Protein AF-A0A0N7H8C7-F1 (afdb_monomer_lite)

Sequence (265 aa):
MSGILTVPISVLVTMRILIFSGGTVRSDVGTDGPSTATLDGYGITKVLINLLPVIIVTVAIAAGLYCATRAMITGFIWFGRGLNAAIYMVLAVSIVDHVTGFFSSTFSGWGFHPIIADASDQMRALEVVGNVAIVLAGAFPLVYAIRTYMDRPLTAVGQRFGVSTEGTAGLLAATTNMLAAFHLIKHMPAEDKVLVVAFGTTCSALIGDHLAFTANFQPNMIAPLMIGKVVAGVTAMLLALWIAVPTAKRIERERAEHDAVLHSQ

Structure (mmCIF, N/CA/C/O backbone):
data_AF-A0A0N7H8C7-F1
#
_entry.id   AF-A0A0N7H8C7-F1
#
loop_
_atom_site.group_PDB
_atom_site.id
_atom_site.type_symbol
_atom_site.label_atom_id
_atom_site.label_alt_id
_atom_site.label_comp_id
_atom_site.label_asym_id
_atom_site.label_entity_id
_atom_site.label_seq_id
_atom_site.pdbx_PDB_ins_code
_atom_site.Cartn_x
_atom_site.Cartn_y
_atom_site.Cartn_z
_atom_site.occupancy
_atom_site.B_iso_or_equiv
_atom_site.auth_seq_id
_atom_site.auth_comp_id
_atom_site.auth_asym_id
_atom_site.auth_atom_id
_atom_site.pdbx_PDB_model_num
ATOM 1 N N . MET A 1 1 ? -8.902 -7.222 8.304 1.00 77.31 1 MET A N 1
ATOM 2 C CA . MET A 1 1 ? -9.729 -7.950 7.312 1.00 77.31 1 MET A CA 1
ATOM 3 C C . MET A 1 1 ? -10.314 -7.013 6.262 1.00 77.31 1 MET A C 1
ATOM 5 O O . MET A 1 1 ? -10.084 -7.262 5.089 1.00 77.31 1 MET A O 1
ATOM 9 N N . SER A 1 2 ? -11.003 -5.932 6.658 1.00 84.06 2 SER A N 1
ATOM 10 C CA . SER A 1 2 ? -11.654 -4.975 5.741 1.00 84.06 2 SER A CA 1
ATOM 11 C C . SER A 1 2 ? -10.734 -4.433 4.640 1.00 84.06 2 SER A C 1
ATOM 13 O O . SER A 1 2 ? -11.096 -4.505 3.475 1.00 84.06 2 SER A O 1
ATOM 15 N N . GLY A 1 3 ? -9.520 -3.986 4.978 1.00 85.25 3 GLY A N 1
ATOM 16 C CA . GLY A 1 3 ? -8.553 -3.491 3.989 1.00 85.25 3 GLY A CA 1
ATOM 17 C C . GLY A 1 3 ? -8.178 -4.512 2.907 1.00 85.25 3 GLY A C 1
ATOM 18 O O . GLY A 1 3 ? -8.256 -4.220 1.717 1.00 85.25 3 GLY A O 1
ATOM 19 N N . ILE A 1 4 ? -7.851 -5.746 3.305 1.00 88.19 4 ILE A N 1
ATOM 20 C CA . ILE A 1 4 ? -7.407 -6.810 2.384 1.00 88.19 4 ILE A CA 1
ATOM 21 C C . ILE A 1 4 ? -8.513 -7.175 1.381 1.00 88.19 4 ILE A C 1
ATOM 23 O O . ILE A 1 4 ? -8.238 -7.361 0.198 1.00 88.19 4 ILE A O 1
ATOM 27 N N . LEU A 1 5 ? -9.770 -7.207 1.833 1.00 90.69 5 LEU A N 1
ATOM 28 C CA . LEU A 1 5 ? -10.938 -7.500 0.993 1.00 90.69 5 LEU A CA 1
ATOM 29 C C . LEU A 1 5 ? -11.173 -6.453 -0.105 1.00 90.69 5 LEU A C 1
ATOM 31 O O . LEU A 1 5 ? -11.764 -6.768 -1.134 1.00 90.69 5 LEU A O 1
ATOM 35 N N . THR A 1 6 ? -10.706 -5.219 0.088 1.00 92.69 6 THR A N 1
ATOM 36 C CA . THR A 1 6 ? -10.902 -4.126 -0.879 1.00 92.69 6 THR A CA 1
ATOM 37 C C . THR A 1 6 ? -9.791 -3.990 -1.915 1.00 92.69 6 THR A C 1
ATOM 39 O O . THR A 1 6 ? -9.946 -3.233 -2.871 1.00 92.69 6 THR A O 1
ATOM 42 N N . VAL A 1 7 ? -8.699 -4.753 -1.801 1.00 91.44 7 VAL A N 1
ATOM 43 C CA . VAL A 1 7 ? -7.592 -4.724 -2.775 1.00 91.44 7 VAL A CA 1
ATOM 44 C C . VAL A 1 7 ? -8.067 -4.972 -4.218 1.00 91.44 7 VAL A C 1
ATOM 46 O O . VAL A 1 7 ? -7.707 -4.181 -5.092 1.00 91.44 7 VAL A O 1
ATOM 49 N N . PRO A 1 8 ? -8.932 -5.968 -4.509 1.00 93.00 8 PRO A N 1
ATOM 50 C CA . PRO A 1 8 ? -9.439 -6.174 -5.868 1.00 93.00 8 PRO A CA 1
ATOM 51 C C . PRO A 1 8 ? -10.277 -4.994 -6.385 1.00 93.00 8 PRO A C 1
ATOM 53 O O . PRO A 1 8 ? -10.262 -4.698 -7.578 1.00 93.00 8 PRO A O 1
ATOM 56 N N . ILE A 1 9 ? -10.976 -4.279 -5.496 1.00 93.25 9 ILE A N 1
ATOM 57 C CA . ILE A 1 9 ? -11.795 -3.115 -5.866 1.00 93.25 9 ILE A CA 1
ATOM 58 C C . ILE A 1 9 ? -10.911 -2.019 -6.462 1.00 93.25 9 ILE A C 1
ATOM 60 O O . ILE A 1 9 ? -11.291 -1.414 -7.463 1.00 93.25 9 ILE A O 1
ATOM 64 N N . SER A 1 10 ? -9.712 -1.811 -5.908 1.00 92.56 10 SER A N 1
ATOM 65 C CA . SER A 1 10 ? -8.763 -0.816 -6.421 1.00 92.56 10 SER A CA 1
ATOM 66 C C . SER A 1 10 ? -8.433 -1.068 -7.888 1.00 92.56 10 SER A C 1
ATOM 68 O O . SER A 1 10 ? -8.591 -0.174 -8.719 1.00 92.56 10 SER A O 1
ATOM 70 N N . VAL A 1 11 ? -8.059 -2.308 -8.212 1.00 91.50 11 VAL A N 1
ATOM 71 C CA . VAL A 1 11 ? -7.692 -2.704 -9.575 1.00 91.50 11 VAL A CA 1
ATOM 72 C C . VAL A 1 11 ? -8.890 -2.599 -10.518 1.00 91.50 11 VAL A C 1
ATOM 74 O O . VAL A 1 11 ? -8.748 -2.091 -11.628 1.00 91.50 11 VAL A O 1
ATOM 77 N N . LEU A 1 12 ? -10.084 -3.018 -10.081 1.00 92.81 12 LEU A N 1
ATOM 78 C CA . LEU A 1 12 ? -11.301 -2.917 -10.894 1.00 92.81 12 LEU A CA 1
ATOM 79 C C . LEU A 1 12 ? -11.647 -1.473 -11.247 1.00 92.81 12 LEU A C 1
ATOM 81 O O . LEU A 1 12 ? -11.997 -1.201 -12.393 1.00 92.81 12 LEU A O 1
ATOM 85 N N . VAL A 1 13 ? -11.560 -0.553 -10.286 1.00 94.12 13 VAL A N 1
ATOM 86 C CA . VAL A 1 13 ? -11.865 0.864 -10.521 1.00 94.12 13 VAL A CA 1
ATOM 87 C C . VAL A 1 13 ? -10.831 1.479 -11.459 1.00 94.12 13 VAL A C 1
ATOM 89 O O . VAL A 1 13 ? -11.216 2.103 -12.445 1.00 94.12 13 VAL A O 1
ATOM 92 N N . THR A 1 14 ? -9.538 1.247 -11.218 1.00 92.31 14 THR A N 1
ATOM 93 C CA . THR A 1 14 ? -8.463 1.743 -12.092 1.00 92.31 14 THR A CA 1
ATOM 94 C C . THR A 1 14 ? -8.617 1.235 -13.521 1.00 92.31 14 THR A C 1
ATOM 96 O O . THR A 1 14 ? -8.606 2.031 -14.459 1.00 92.31 14 THR A O 1
ATOM 99 N N . MET A 1 15 ? -8.836 -0.071 -13.697 1.00 90.88 15 MET A N 1
ATOM 100 C CA . MET A 1 15 ? -9.008 -0.671 -15.022 1.00 90.88 15 MET A CA 1
ATOM 101 C C . MET A 1 15 ? -10.278 -0.191 -15.712 1.00 90.88 15 MET A C 1
ATOM 103 O O . MET A 1 15 ? -10.255 0.064 -16.911 1.00 90.88 15 MET A O 1
ATOM 107 N N . ARG A 1 16 ? -11.383 -0.009 -14.978 1.00 90.56 16 ARG A N 1
ATOM 108 C CA . ARG A 1 16 ? -12.597 0.574 -15.558 1.00 90.56 16 ARG A CA 1
ATOM 109 C C . ARG A 1 16 ? -12.339 1.975 -16.086 1.00 90.56 16 ARG A C 1
ATOM 111 O O . ARG A 1 16 ? -12.706 2.239 -17.223 1.00 90.56 16 ARG A O 1
ATOM 118 N N . ILE A 1 17 ? -11.701 2.842 -15.302 1.00 90.94 17 ILE A N 1
ATOM 119 C CA . ILE A 1 17 ? -11.395 4.208 -15.745 1.00 90.94 17 ILE A CA 1
ATOM 120 C C . ILE A 1 17 ? -10.538 4.166 -17.013 1.00 90.94 17 ILE A C 1
ATOM 122 O 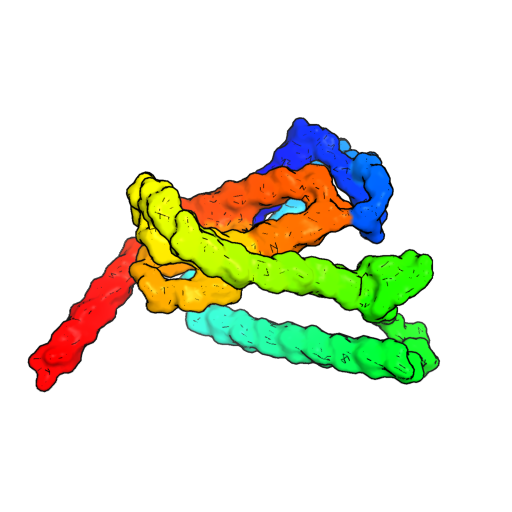O . ILE A 1 17 ? -10.900 4.816 -17.985 1.00 90.94 17 ILE A O 1
ATOM 126 N N . LEU A 1 18 ? -9.475 3.356 -17.034 1.00 88.69 18 LEU A N 1
ATOM 127 C CA . LEU A 1 18 ? -8.582 3.224 -18.191 1.00 88.69 18 LEU A CA 1
ATOM 128 C C . LEU A 1 18 ? -9.295 2.722 -19.454 1.00 88.69 18 LEU A C 1
ATOM 130 O O . LEU A 1 18 ? -9.092 3.279 -20.529 1.00 88.69 18 LEU A O 1
ATOM 134 N N . ILE A 1 19 ? -10.138 1.692 -19.329 1.00 87.50 19 ILE A N 1
ATOM 135 C CA . ILE A 1 19 ? -10.893 1.131 -20.460 1.00 87.50 19 ILE A CA 1
ATOM 136 C C . ILE A 1 19 ? -11.905 2.155 -20.984 1.00 87.50 19 ILE A C 1
ATOM 138 O O . ILE A 1 19 ? -12.012 2.351 -22.190 1.00 87.50 19 ILE A O 1
ATOM 142 N N . PHE A 1 20 ? -12.634 2.835 -20.095 1.00 86.62 20 PHE A N 1
ATOM 143 C CA . PHE A 1 20 ? -13.630 3.831 -20.500 1.00 86.62 20 PHE A CA 1
ATOM 144 C C . PHE A 1 20 ? -13.008 5.107 -21.069 1.00 86.62 20 PHE A C 1
ATOM 146 O O . PHE A 1 20 ? -13.610 5.731 -21.938 1.00 86.62 20 PHE A O 1
ATOM 153 N N . SER A 1 21 ? -11.824 5.504 -20.601 1.00 85.50 21 SER A N 1
ATOM 154 C CA . SER A 1 21 ? -11.130 6.693 -21.097 1.00 85.50 21 SER A CA 1
ATOM 155 C C . SER A 1 21 ? -10.321 6.440 -22.371 1.00 85.50 21 SER A C 1
ATOM 157 O O . SER A 1 21 ? -9.707 7.380 -22.867 1.00 85.50 21 SER A O 1
ATOM 159 N N . GLY A 1 22 ? -10.249 5.196 -22.863 1.00 80.75 22 GLY A N 1
ATOM 160 C CA . GLY A 1 22 ? -9.357 4.824 -23.968 1.00 80.75 22 GLY A CA 1
ATOM 161 C C . GLY A 1 22 ? -7.880 5.060 -23.635 1.00 80.75 22 GLY A C 1
ATOM 162 O O . GLY A 1 22 ? -7.110 5.489 -24.489 1.00 80.75 22 GLY A O 1
ATOM 163 N N . GLY A 1 23 ? -7.493 4.863 -22.369 1.00 78.81 23 GLY A N 1
ATOM 164 C CA . GLY A 1 23 ? -6.144 5.157 -21.896 1.00 78.81 23 GLY A CA 1
ATOM 165 C C . GLY A 1 23 ? -5.090 4.281 -22.575 1.00 78.81 23 GLY A C 1
ATOM 166 O O . GLY A 1 23 ? -5.227 3.061 -22.634 1.00 78.81 23 GLY A O 1
ATOM 167 N N . THR A 1 24 ? -4.015 4.906 -23.050 1.00 83.31 24 THR A N 1
ATOM 168 C CA . THR A 1 24 ? -2.846 4.225 -23.621 1.00 83.31 24 THR A CA 1
ATOM 169 C C . THR A 1 24 ? -1.733 4.091 -22.589 1.00 83.31 24 THR A C 1
ATOM 171 O O . THR A 1 24 ? -1.472 5.025 -21.822 1.00 83.31 24 THR A O 1
ATOM 174 N N . VAL A 1 25 ? -1.018 2.973 -22.634 1.00 83.38 25 VAL A N 1
ATOM 175 C CA . VAL A 1 25 ? 0.180 2.703 -21.829 1.00 83.38 25 VAL A CA 1
ATOM 176 C C . VAL A 1 25 ? 1.417 2.628 -22.725 1.00 83.38 25 VAL A C 1
ATOM 178 O O . VAL A 1 25 ? 1.320 2.405 -23.933 1.00 83.38 25 VAL A O 1
ATOM 181 N N . ARG A 1 26 ? 2.602 2.866 -22.164 1.00 82.75 26 ARG A N 1
ATOM 182 C CA . ARG A 1 26 ? 3.866 2.608 -22.871 1.00 82.75 26 ARG A CA 1
ATOM 183 C C . ARG A 1 26 ? 4.065 1.100 -23.040 1.00 82.75 26 ARG A C 1
ATOM 185 O O . ARG A 1 26 ? 3.792 0.352 -22.101 1.00 82.75 26 ARG A O 1
ATOM 192 N N . SER A 1 27 ? 4.517 0.687 -24.223 1.00 75.44 27 SER A N 1
ATOM 193 C CA . SER A 1 27 ? 4.825 -0.707 -24.578 1.00 75.44 27 SER A CA 1
ATOM 194 C C . SER A 1 27 ? 6.107 -1.218 -23.931 1.00 75.44 27 SER A C 1
ATOM 196 O O . SER A 1 27 ? 6.212 -2.405 -23.637 1.00 75.44 27 SER A O 1
ATOM 198 N N . ASP A 1 28 ? 7.050 -0.310 -23.695 1.00 74.38 28 ASP A N 1
ATOM 199 C CA . ASP A 1 28 ? 8.390 -0.620 -23.225 1.00 74.38 28 ASP A CA 1
ATOM 200 C C . ASP A 1 28 ? 8.621 -0.047 -21.825 1.00 74.38 28 ASP A C 1
ATOM 202 O O . ASP A 1 28 ? 8.008 0.946 -21.413 1.00 74.38 28 ASP A O 1
ATOM 206 N N . VAL A 1 29 ? 9.508 -0.698 -21.072 1.00 70.00 29 VAL A N 1
ATOM 207 C CA . VAL A 1 29 ? 9.918 -0.241 -19.742 1.00 70.00 29 VAL A CA 1
ATOM 208 C C . VAL A 1 29 ? 10.921 0.896 -19.927 1.00 70.00 29 VAL A C 1
ATOM 210 O O . VAL A 1 29 ? 12.118 0.671 -20.044 1.00 70.00 29 VAL A O 1
ATOM 213 N N . GLY A 1 30 ? 10.406 2.123 -19.989 1.00 70.75 30 GLY A N 1
ATOM 214 C CA . GLY A 1 30 ? 11.190 3.345 -20.153 1.00 70.75 30 GLY A CA 1
ATOM 215 C C . GLY A 1 30 ? 10.528 4.543 -19.475 1.00 70.75 30 GLY A C 1
ATOM 216 O O . GLY A 1 30 ? 9.315 4.554 -19.219 1.00 70.75 30 GLY A O 1
ATOM 217 N N . THR A 1 31 ? 11.331 5.554 -19.146 1.00 75.06 31 THR A N 1
ATOM 218 C CA . THR A 1 31 ? 10.843 6.817 -18.563 1.00 75.06 31 THR A CA 1
ATOM 219 C C . THR A 1 31 ? 10.497 7.857 -19.629 1.00 75.06 31 THR A C 1
ATOM 221 O O . THR A 1 31 ? 9.734 8.796 -19.381 1.00 75.06 31 THR A O 1
ATOM 224 N N . ASP A 1 32 ? 10.965 7.624 -20.847 1.00 70.12 32 ASP A N 1
ATOM 225 C CA . ASP A 1 32 ? 10.755 8.384 -22.064 1.00 70.12 32 ASP A CA 1
ATOM 226 C C . ASP A 1 32 ? 9.982 7.565 -23.116 1.00 70.12 32 ASP A C 1
ATOM 228 O O . ASP A 1 32 ? 9.783 6.357 -22.998 1.00 70.12 32 ASP A O 1
ATOM 232 N N . GLY A 1 33 ? 9.458 8.255 -24.128 1.00 72.62 33 GLY A N 1
ATOM 233 C CA . GLY A 1 33 ? 8.740 7.629 -25.241 1.00 72.62 33 GLY A CA 1
ATOM 234 C C . GLY A 1 33 ? 7.205 7.729 -25.189 1.00 72.62 33 GLY A C 1
ATOM 235 O O . GLY A 1 33 ? 6.601 7.997 -24.136 1.00 72.62 33 GLY A O 1
ATOM 236 N N . PRO A 1 34 ? 6.553 7.569 -26.360 1.00 75.75 34 PRO A N 1
ATOM 237 C CA . PRO A 1 34 ? 5.114 7.735 -26.512 1.00 75.75 34 PRO A CA 1
ATOM 238 C C . PRO A 1 34 ? 4.340 6.557 -25.906 1.00 75.75 34 PRO A C 1
ATOM 240 O O . PRO A 1 34 ? 4.769 5.408 -25.944 1.00 75.75 34 PRO A O 1
ATOM 243 N N . SER A 1 35 ? 3.158 6.836 -25.356 1.00 79.12 35 SER A N 1
ATOM 244 C CA . SER A 1 35 ? 2.223 5.794 -24.917 1.00 79.12 35 SER A CA 1
ATOM 245 C C . SER A 1 35 ? 1.352 5.370 -26.094 1.00 79.12 35 SER A C 1
ATOM 247 O O . SER A 1 35 ? 0.394 6.059 -26.427 1.00 79.12 35 SER A O 1
ATOM 249 N N . THR A 1 36 ? 1.716 4.279 -26.758 1.00 79.69 36 THR A N 1
ATOM 250 C CA . THR A 1 36 ? 1.063 3.820 -27.997 1.00 79.69 36 THR A CA 1
ATOM 251 C C . THR A 1 36 ? 0.290 2.518 -27.829 1.00 79.69 36 THR A C 1
ATOM 253 O O . THR A 1 36 ? -0.548 2.206 -28.673 1.00 79.69 36 THR A O 1
ATOM 256 N N . ALA A 1 37 ? 0.527 1.760 -26.755 1.00 79.88 37 ALA A N 1
ATOM 257 C CA . ALA A 1 37 ? -0.177 0.509 -26.525 1.00 79.88 37 ALA A CA 1
ATOM 258 C C . ALA A 1 37 ? -1.589 0.800 -26.007 1.00 79.88 37 ALA A C 1
ATOM 260 O O . ALA A 1 37 ? -1.775 1.358 -24.921 1.00 79.88 37 ALA A O 1
ATOM 261 N N . THR A 1 38 ? -2.589 0.431 -26.804 1.00 78.00 38 THR A N 1
ATOM 262 C CA . THR A 1 38 ? -3.995 0.573 -26.437 1.00 78.00 38 THR A CA 1
ATOM 263 C C . THR A 1 38 ? -4.472 -0.631 -25.632 1.00 78.00 38 THR A C 1
ATOM 265 O O . THR A 1 38 ? -3.955 -1.746 -25.736 1.00 78.00 38 THR A O 1
ATOM 268 N N . LEU A 1 39 ? -5.497 -0.411 -24.812 1.00 77.12 39 LEU A N 1
ATOM 269 C CA . LEU A 1 39 ? -6.142 -1.459 -24.020 1.00 77.12 39 LEU A CA 1
ATOM 270 C C . LEU A 1 39 ? -7.307 -2.126 -24.776 1.00 77.12 39 LEU A C 1
ATOM 272 O O . LEU A 1 39 ? -8.126 -2.807 -24.159 1.00 77.12 39 LEU A O 1
ATOM 276 N N . ASP A 1 40 ? -7.364 -1.988 -26.106 1.00 63.97 40 ASP A N 1
ATOM 277 C CA . ASP A 1 40 ? -8.526 -2.308 -26.961 1.00 63.97 40 ASP A CA 1
ATOM 278 C C . ASP A 1 40 ? -8.906 -3.804 -27.021 1.00 63.97 40 ASP A C 1
ATOM 280 O O . ASP A 1 40 ? -9.896 -4.191 -27.636 1.00 63.97 40 ASP A O 1
ATOM 284 N N . GLY A 1 41 ? -8.166 -4.674 -26.331 1.00 66.88 41 GLY A N 1
ATOM 285 C CA . GLY A 1 41 ? -8.488 -6.093 -26.157 1.00 66.88 41 GLY A CA 1
ATOM 286 C C . GLY A 1 41 ? -8.941 -6.487 -24.748 1.00 66.88 41 GLY A C 1
ATOM 287 O O . GLY A 1 41 ? -9.307 -7.652 -24.542 1.00 66.88 41 GLY A O 1
ATOM 288 N N . TYR A 1 42 ? -8.901 -5.573 -23.774 1.00 72.62 42 TYR A N 1
ATOM 289 C CA . TYR A 1 42 ? -9.229 -5.831 -22.370 1.00 72.62 42 TYR A CA 1
ATOM 290 C C . TYR A 1 42 ? -10.691 -5.492 -22.072 1.00 72.62 42 TYR A C 1
ATOM 292 O O . TYR A 1 42 ? -11.030 -4.429 -21.567 1.00 72.62 42 TYR A O 1
ATOM 300 N N . GLY A 1 43 ? -11.585 -6.446 -22.335 1.00 82.81 43 GLY A N 1
ATOM 301 C CA . GLY A 1 43 ? -12.947 -6.378 -21.805 1.00 82.81 43 GLY A CA 1
ATOM 302 C C . GLY A 1 43 ? -12.977 -6.560 -20.281 1.00 82.81 43 GLY A C 1
ATOM 303 O O . GLY A 1 43 ? -12.099 -7.209 -19.704 1.00 82.81 43 GLY A O 1
ATOM 304 N N . ILE A 1 44 ? -14.040 -6.074 -19.630 1.00 82.56 44 ILE A N 1
ATOM 305 C CA . ILE A 1 44 ? -14.269 -6.231 -18.177 1.00 82.56 44 ILE A CA 1
ATOM 306 C C . ILE A 1 44 ? -14.156 -7.705 -17.745 1.00 82.56 44 ILE A C 1
ATOM 308 O O . ILE A 1 44 ? -13.610 -8.003 -16.685 1.00 82.56 44 ILE A O 1
ATOM 312 N N . THR A 1 45 ? -14.595 -8.641 -18.590 1.00 86.75 45 THR A N 1
ATOM 313 C CA . THR A 1 45 ? -14.474 -10.085 -18.350 1.00 86.75 45 THR A CA 1
ATOM 314 C C . THR A 1 45 ? -13.020 -10.540 -18.234 1.00 86.75 45 THR A C 1
ATOM 316 O O . THR A 1 45 ? -12.684 -11.281 -17.314 1.00 86.75 45 THR A O 1
ATOM 319 N N . LYS A 1 46 ? -12.128 -10.069 -19.117 1.00 88.12 46 LYS A N 1
ATOM 320 C CA . LYS A 1 46 ? -10.699 -10.410 -19.038 1.00 88.12 46 LYS A CA 1
ATOM 321 C C . LYS A 1 46 ? -10.059 -9.809 -17.794 1.00 88.12 46 LYS A C 1
ATOM 323 O O . LYS A 1 46 ? -9.236 -10.471 -17.171 1.00 88.12 46 LYS A O 1
ATOM 328 N N . VAL A 1 47 ? -10.453 -8.594 -17.410 1.00 89.25 47 VAL A N 1
ATOM 329 C CA . VAL A 1 47 ? -9.991 -7.979 -16.156 1.00 89.25 47 VAL A CA 1
ATOM 330 C C . VAL A 1 47 ? -10.393 -8.847 -14.962 1.00 89.25 47 VAL A C 1
ATOM 332 O O . VAL A 1 47 ? -9.539 -9.176 -14.149 1.00 89.25 47 VAL A O 1
ATOM 335 N N . LEU A 1 48 ? -11.652 -9.288 -14.884 1.00 89.06 48 LEU A N 1
ATOM 336 C CA . LEU A 1 48 ? -12.138 -10.142 -13.793 1.00 89.06 48 LEU A CA 1
ATOM 337 C C . LEU A 1 48 ? -11.425 -11.497 -13.725 1.00 89.06 48 LEU A C 1
ATOM 339 O O . LEU A 1 48 ? -11.063 -11.930 -12.635 1.00 89.06 48 LEU A O 1
ATOM 343 N N . ILE A 1 49 ? -11.181 -12.144 -14.869 1.00 92.00 49 ILE A N 1
ATOM 344 C CA . ILE A 1 49 ? -10.442 -13.416 -14.920 1.00 92.00 49 ILE A CA 1
ATOM 345 C C . ILE A 1 49 ? -9.005 -13.226 -14.419 1.00 92.00 49 ILE A C 1
ATOM 347 O O . ILE A 1 49 ? -8.540 -14.011 -13.598 1.00 92.00 49 ILE A O 1
ATOM 351 N N . ASN A 1 50 ? -8.323 -12.157 -14.845 1.00 91.69 50 ASN A N 1
ATOM 352 C CA . ASN A 1 50 ? -6.974 -11.840 -14.359 1.00 91.69 50 ASN A CA 1
ATOM 353 C C . ASN A 1 50 ? -6.954 -11.461 -12.872 1.00 91.69 50 ASN A C 1
ATOM 355 O O . ASN A 1 50 ? -5.936 -11.626 -12.204 1.00 91.69 50 ASN A O 1
ATOM 359 N N . LEU A 1 51 ? -8.075 -10.976 -12.338 1.00 92.62 51 LEU A N 1
ATOM 360 C CA . LEU A 1 51 ? -8.209 -10.634 -10.928 1.00 92.62 51 LEU A CA 1
ATOM 361 C C . LEU A 1 51 ? -8.573 -11.831 -10.047 1.00 92.62 51 LEU A C 1
ATOM 363 O O . LEU A 1 51 ? -8.407 -11.755 -8.830 1.00 92.62 51 LEU A O 1
ATOM 367 N N . LEU A 1 52 ? -9.037 -12.936 -10.635 1.00 93.44 52 LEU A N 1
ATOM 368 C CA . LEU A 1 52 ? -9.473 -14.123 -9.906 1.00 93.44 52 LEU A CA 1
ATOM 369 C C . LEU A 1 52 ? -8.393 -14.670 -8.954 1.00 93.44 52 LEU A C 1
ATOM 371 O O . LEU A 1 52 ? -8.727 -14.899 -7.791 1.00 93.44 52 LEU A O 1
ATOM 375 N N . PRO A 1 53 ? -7.107 -14.807 -9.349 1.00 93.81 53 PRO A N 1
ATOM 376 C CA . PRO A 1 53 ? -6.062 -15.256 -8.429 1.00 93.81 53 PRO A CA 1
ATOM 377 C C . PRO A 1 53 ? -5.910 -14.321 -7.224 1.00 93.81 53 PRO A C 1
ATOM 379 O O . PRO A 1 53 ? -5.815 -14.779 -6.087 1.00 93.81 53 PRO A O 1
ATOM 382 N N . VAL A 1 54 ? -5.958 -13.006 -7.457 1.00 93.00 54 VAL A N 1
ATOM 383 C CA . VAL A 1 54 ? -5.858 -11.997 -6.393 1.00 93.00 54 VAL A CA 1
ATOM 384 C C . VAL A 1 54 ? -7.065 -12.075 -5.461 1.00 93.00 54 VAL A C 1
ATOM 386 O O . VAL A 1 54 ? -6.893 -12.027 -4.248 1.00 93.00 54 VAL A O 1
ATOM 389 N N . ILE A 1 55 ? -8.277 -12.237 -5.999 1.00 93.56 55 ILE A N 1
ATOM 390 C CA . ILE A 1 55 ? -9.505 -12.404 -5.207 1.00 93.56 55 ILE A CA 1
ATOM 391 C C . ILE A 1 55 ? -9.422 -13.664 -4.339 1.00 93.56 55 ILE A C 1
ATOM 393 O O . ILE A 1 55 ? -9.732 -13.608 -3.152 1.00 93.56 55 ILE A O 1
ATOM 397 N N . ILE A 1 56 ? -8.973 -14.789 -4.900 1.00 94.81 56 ILE A N 1
ATOM 398 C CA . ILE A 1 56 ? -8.822 -16.044 -4.151 1.00 94.81 56 ILE A CA 1
ATOM 399 C C . ILE A 1 56 ? -7.851 -15.845 -2.985 1.00 94.81 56 ILE A C 1
ATOM 401 O O . ILE A 1 56 ? -8.168 -16.204 -1.852 1.00 94.81 56 ILE A O 1
ATOM 405 N N . VAL A 1 57 ? -6.695 -15.226 -3.238 1.00 93.38 57 VAL A N 1
ATOM 406 C CA . VAL A 1 57 ? -5.683 -14.977 -2.204 1.00 93.38 57 VAL A CA 1
ATOM 407 C C . VAL A 1 57 ? -6.201 -14.016 -1.132 1.00 93.38 57 VAL A C 1
ATOM 409 O O . VAL A 1 57 ? -6.047 -14.293 0.057 1.00 93.38 57 VAL A O 1
ATOM 412 N N . THR A 1 58 ? -6.848 -12.908 -1.504 1.00 92.62 58 THR A N 1
ATOM 413 C CA . THR A 1 58 ? -7.353 -11.930 -0.522 1.00 92.62 58 THR A CA 1
ATOM 414 C C . THR A 1 58 ? -8.472 -12.510 0.336 1.00 92.62 58 THR A C 1
ATOM 416 O O . THR A 1 58 ? -8.477 -12.288 1.550 1.00 92.62 58 THR A O 1
ATOM 419 N N . VAL A 1 59 ? -9.372 -13.305 -0.250 1.00 93.19 59 VAL A N 1
ATOM 420 C CA . VAL A 1 59 ? -10.426 -14.020 0.482 1.00 93.19 59 VAL A CA 1
ATOM 421 C C . VAL A 1 59 ? -9.830 -15.090 1.393 1.00 93.19 59 VAL A C 1
ATOM 423 O O . VAL A 1 59 ? -10.224 -15.165 2.554 1.00 93.19 59 VAL A O 1
ATOM 426 N N . ALA A 1 60 ? -8.847 -15.867 0.930 1.00 92.81 60 ALA A N 1
ATOM 427 C CA . ALA A 1 60 ? -8.175 -16.872 1.754 1.00 92.81 60 ALA A CA 1
ATOM 428 C C . ALA A 1 60 ? -7.461 -16.243 2.961 1.00 92.81 60 ALA A C 1
ATOM 430 O O . ALA A 1 60 ? -7.590 -16.733 4.083 1.00 92.81 60 ALA A O 1
ATOM 431 N N . ILE A 1 61 ? -6.765 -15.118 2.763 1.00 92.06 61 ILE A N 1
ATOM 432 C CA . ILE A 1 61 ? -6.125 -14.375 3.857 1.00 92.06 61 ILE A CA 1
ATOM 433 C C . ILE A 1 61 ? -7.178 -13.817 4.819 1.00 92.06 61 ILE A C 1
ATOM 435 O O . ILE A 1 61 ? -7.014 -13.925 6.035 1.00 92.06 61 ILE A O 1
ATOM 439 N N . ALA A 1 62 ? -8.267 -13.237 4.307 1.00 90.31 62 ALA A N 1
ATOM 440 C CA . ALA A 1 62 ? -9.348 -12.723 5.143 1.00 90.31 62 ALA A CA 1
ATOM 441 C C . ALA A 1 62 ? -10.009 -13.838 5.970 1.00 90.31 62 ALA A C 1
ATOM 443 O O . ALA A 1 62 ? -10.200 -13.664 7.173 1.00 90.31 62 ALA A O 1
ATOM 444 N N . ALA A 1 63 ? -10.278 -14.995 5.360 1.00 91.12 63 ALA A N 1
ATOM 445 C CA . ALA A 1 63 ? -10.819 -16.172 6.032 1.00 91.12 63 ALA A CA 1
ATOM 446 C C . ALA A 1 63 ? -9.850 -16.712 7.093 1.00 91.12 63 ALA A C 1
ATOM 448 O O . ALA A 1 63 ? -10.253 -16.970 8.223 1.00 91.12 63 ALA A O 1
ATOM 449 N N . GLY A 1 64 ? -8.556 -16.807 6.787 1.00 90.38 64 GLY A N 1
ATOM 450 C CA . GLY A 1 64 ? -7.559 -17.255 7.757 1.00 90.38 64 GLY A CA 1
ATOM 451 C C . GLY A 1 64 ? -7.365 -16.283 8.925 1.00 90.38 64 GLY A C 1
ATOM 452 O O . GLY A 1 64 ? -7.192 -16.720 10.062 1.00 90.38 64 GLY A O 1
ATOM 453 N N . LEU A 1 65 ? -7.469 -14.970 8.690 1.00 88.12 65 LEU A N 1
ATOM 454 C CA . LEU A 1 65 ? -7.488 -13.971 9.763 1.00 88.12 65 LEU A CA 1
ATOM 455 C C . LEU A 1 65 ? -8.740 -14.083 10.641 1.00 88.12 65 LEU A C 1
ATOM 457 O O . LEU A 1 65 ? -8.639 -13.822 11.839 1.00 88.12 65 LEU A O 1
ATOM 461 N N . TYR A 1 66 ? -9.881 -14.474 10.069 1.00 87.44 66 TYR A N 1
ATOM 462 C CA . TYR A 1 66 ? -11.128 -14.686 10.804 1.00 87.44 66 TYR A CA 1
ATOM 463 C C . TYR A 1 66 ? -11.095 -15.976 11.638 1.00 87.44 66 TYR A C 1
ATOM 465 O O . TYR A 1 66 ? -11.414 -15.950 12.822 1.00 87.44 66 TYR A O 1
ATOM 473 N N . CYS A 1 67 ? -10.668 -17.094 11.045 1.00 90.62 67 CYS A N 1
ATOM 474 C CA . CYS A 1 67 ? -10.689 -18.409 11.689 1.00 90.62 67 CYS A CA 1
ATOM 475 C C . CYS A 1 67 ? -9.509 -18.641 12.646 1.00 90.62 67 CYS A C 1
ATOM 477 O O . CYS A 1 67 ? -9.660 -19.342 13.643 1.00 90.62 67 CYS A O 1
ATOM 479 N N . ALA A 1 68 ? -8.323 -18.100 12.343 1.00 92.00 68 ALA A N 1
ATOM 480 C CA . ALA A 1 68 ? -7.086 -18.418 13.057 1.00 92.00 68 ALA A CA 1
ATOM 481 C C . ALA A 1 68 ? -6.129 -17.215 13.148 1.00 92.00 68 ALA A C 1
ATOM 483 O O . ALA A 1 68 ? -4.960 -17.291 12.760 1.00 92.00 68 ALA A O 1
ATOM 484 N N . THR A 1 69 ? -6.607 -16.096 13.704 1.00 88.25 69 THR A N 1
ATOM 485 C CA . THR A 1 69 ? -5.880 -14.813 13.743 1.00 88.25 69 THR A CA 1
ATOM 486 C C . THR A 1 69 ? -4.448 -14.938 14.274 1.00 88.25 69 THR A C 1
ATOM 488 O O . THR A 1 69 ? -3.516 -14.444 13.644 1.00 88.25 69 THR A O 1
ATOM 491 N N . ARG A 1 70 ? -4.239 -15.626 15.409 1.00 90.00 70 ARG A N 1
ATOM 492 C CA . ARG A 1 70 ? -2.909 -15.749 16.035 1.00 90.00 70 ARG A CA 1
ATOM 493 C C . ARG A 1 70 ? -1.930 -16.537 15.163 1.00 90.00 70 ARG A C 1
ATOM 495 O O . ARG A 1 70 ? -0.804 -16.090 14.973 1.00 90.00 70 ARG A O 1
ATOM 502 N N . ALA A 1 71 ? -2.368 -17.667 14.607 1.00 91.88 71 ALA A N 1
ATOM 503 C CA . ALA A 1 71 ? -1.544 -18.488 13.722 1.00 91.88 71 ALA A CA 1
ATOM 504 C C . ALA A 1 71 ? -1.190 -17.732 12.434 1.00 91.88 71 ALA A C 1
ATOM 506 O O . ALA A 1 71 ? -0.031 -17.723 12.025 1.00 91.88 71 ALA A O 1
ATOM 507 N N . MET A 1 72 ? -2.164 -17.030 11.848 1.00 92.50 72 MET A N 1
ATOM 508 C CA . MET A 1 72 ? -1.963 -16.226 10.645 1.00 92.50 72 MET A CA 1
ATOM 509 C C . MET A 1 72 ? -0.970 -15.076 10.880 1.00 92.50 72 MET A C 1
ATOM 511 O O . MET A 1 72 ? -0.055 -14.887 10.083 1.00 92.50 72 MET A O 1
ATOM 515 N N . ILE A 1 73 ? -1.084 -14.347 11.999 1.00 90.44 73 ILE A N 1
ATOM 516 C CA . ILE A 1 73 ? -0.125 -13.289 12.370 1.00 90.44 73 ILE A CA 1
ATOM 517 C C . ILE A 1 73 ? 1.288 -13.865 12.517 1.00 90.44 73 ILE A C 1
ATOM 519 O O . ILE A 1 73 ? 2.235 -13.318 11.953 1.00 90.44 73 ILE A O 1
ATOM 523 N N . THR A 1 74 ? 1.449 -14.978 13.240 1.00 93.31 74 THR A N 1
ATOM 524 C CA . THR A 1 74 ? 2.760 -15.627 13.397 1.00 93.31 74 THR A CA 1
ATOM 525 C C . THR A 1 74 ? 3.322 -16.092 12.052 1.00 93.31 74 THR A C 1
ATOM 527 O O . THR A 1 74 ? 4.505 -15.877 11.789 1.00 93.31 74 THR A O 1
ATOM 530 N N . GLY A 1 75 ? 2.482 -16.654 11.179 1.00 94.25 75 GLY A N 1
ATOM 531 C CA . GLY A 1 75 ? 2.856 -17.035 9.818 1.00 94.25 75 GLY A CA 1
ATOM 532 C C . GLY A 1 75 ? 3.363 -15.850 8.996 1.00 94.25 75 GLY A C 1
ATOM 533 O O . GLY A 1 75 ? 4.448 -15.930 8.425 1.00 94.25 75 GLY A O 1
ATOM 534 N N . PHE A 1 76 ? 2.647 -14.720 9.004 1.00 92.31 76 PHE A N 1
ATOM 535 C CA . PHE A 1 76 ? 3.078 -13.503 8.307 1.00 92.31 76 PHE A CA 1
ATOM 536 C C . PHE A 1 76 ? 4.398 -12.943 8.836 1.00 92.31 76 PHE A C 1
ATOM 538 O O . PHE A 1 76 ? 5.221 -12.489 8.044 1.00 92.31 76 PHE A O 1
ATOM 545 N N . ILE A 1 77 ? 4.635 -12.996 10.150 1.00 93.94 77 ILE A N 1
ATOM 546 C CA . ILE A 1 77 ? 5.904 -12.546 10.738 1.00 93.94 77 ILE A CA 1
ATOM 547 C C . ILE A 1 77 ? 7.063 -13.417 10.243 1.00 93.94 77 ILE A C 1
ATOM 549 O O . ILE A 1 77 ? 8.089 -12.883 9.822 1.00 93.94 77 ILE A O 1
ATOM 553 N N . TRP A 1 78 ? 6.916 -14.744 10.258 1.00 96.69 78 TRP A N 1
ATOM 554 C CA . TRP A 1 78 ? 7.956 -15.651 9.762 1.00 96.69 78 TRP A CA 1
ATOM 555 C C . TRP A 1 78 ? 8.183 -15.513 8.261 1.00 96.69 78 TRP A C 1
ATOM 557 O O . TRP A 1 78 ? 9.331 -15.425 7.829 1.00 96.69 78 TRP A O 1
ATOM 567 N N . PHE A 1 79 ? 7.105 -15.420 7.482 1.00 95.12 79 PHE A N 1
ATOM 568 C CA . PHE A 1 79 ? 7.178 -15.167 6.047 1.00 95.12 79 PHE A CA 1
ATOM 569 C C . PHE A 1 79 ? 7.912 -13.855 5.748 1.00 95.12 79 PHE A C 1
ATOM 571 O O . PHE A 1 79 ? 8.858 -13.852 4.966 1.00 95.12 79 PHE A O 1
ATOM 578 N N . GLY A 1 80 ? 7.547 -12.760 6.422 1.00 93.00 80 GLY A N 1
ATOM 579 C CA . GLY A 1 80 ? 8.200 -11.462 6.255 1.00 93.00 80 GLY A CA 1
ATOM 580 C C . GLY A 1 80 ? 9.686 -11.498 6.617 1.00 93.00 80 GLY A C 1
ATOM 581 O O . GLY A 1 80 ? 10.507 -10.945 5.892 1.00 93.00 80 GLY A O 1
ATOM 582 N N . ARG A 1 81 ? 10.061 -12.203 7.693 1.00 95.25 81 ARG A N 1
ATOM 583 C CA . ARG A 1 81 ? 11.473 -12.389 8.075 1.00 95.25 81 ARG A CA 1
ATOM 584 C C . ARG A 1 81 ? 12.245 -13.218 7.049 1.00 95.25 81 ARG A C 1
ATOM 586 O O . ARG A 1 81 ? 13.372 -12.856 6.726 1.00 95.25 81 ARG A O 1
ATOM 593 N N . GLY A 1 82 ? 11.647 -14.292 6.534 1.00 97.12 82 GLY A N 1
ATOM 594 C CA . GLY A 1 82 ? 12.245 -15.134 5.496 1.00 97.12 82 GLY A CA 1
ATOM 595 C C . GLY A 1 82 ? 12.444 -14.378 4.183 1.00 97.12 82 GLY A C 1
ATOM 596 O O . GLY A 1 82 ? 13.536 -14.402 3.622 1.00 97.12 82 GLY A O 1
ATOM 597 N N . LEU A 1 83 ? 11.426 -13.634 3.745 1.00 95.88 83 LEU A N 1
ATOM 598 C CA . LEU A 1 83 ? 11.509 -12.775 2.567 1.00 95.88 83 LEU A CA 1
ATOM 599 C C . LEU A 1 83 ? 12.603 -11.712 2.729 1.00 95.88 83 LEU A C 1
ATOM 601 O O . LEU A 1 83 ? 13.410 -11.532 1.824 1.00 95.88 83 LEU A O 1
ATOM 605 N N . ASN A 1 84 ? 12.683 -11.054 3.890 1.00 95.50 84 ASN A N 1
ATOM 606 C CA . ASN A 1 84 ? 13.711 -10.044 4.147 1.00 95.50 84 ASN A CA 1
ATOM 607 C C . ASN A 1 84 ? 15.129 -10.642 4.112 1.00 95.50 84 ASN A C 1
ATOM 609 O O . ASN A 1 84 ? 16.036 -10.063 3.521 1.00 95.50 84 ASN A O 1
ATOM 613 N N . ALA A 1 85 ? 15.312 -11.837 4.683 1.00 96.62 85 ALA A N 1
ATOM 614 C CA . ALA A 1 85 ? 16.580 -12.557 4.608 1.00 96.62 85 ALA A CA 1
ATOM 615 C C . ALA A 1 85 ? 16.956 -12.917 3.159 1.00 96.62 85 ALA A C 1
ATOM 617 O O . ALA A 1 85 ? 18.110 -12.745 2.770 1.00 96.62 85 ALA A O 1
ATOM 618 N N . ALA A 1 86 ? 15.990 -13.363 2.350 1.00 95.12 86 ALA A N 1
ATOM 619 C CA . ALA A 1 86 ? 16.210 -13.666 0.938 1.00 95.12 86 ALA A CA 1
ATOM 620 C C . ALA A 1 86 ? 16.586 -12.413 0.131 1.00 95.12 86 ALA A C 1
ATOM 622 O O . ALA A 1 86 ? 17.547 -12.452 -0.632 1.00 95.12 86 ALA A O 1
ATOM 623 N N . ILE A 1 87 ? 15.889 -11.290 0.343 1.00 93.44 87 ILE A N 1
ATOM 624 C CA . ILE A 1 87 ? 16.203 -10.005 -0.303 1.00 93.44 87 ILE A CA 1
ATOM 625 C C . ILE A 1 87 ? 17.635 -9.575 0.028 1.00 93.44 87 ILE A C 1
ATOM 627 O O . ILE A 1 87 ? 18.392 -9.230 -0.876 1.00 93.44 87 ILE A O 1
ATOM 631 N N . TYR A 1 88 ? 18.037 -9.634 1.301 1.00 94.44 88 TYR A N 1
ATOM 632 C CA . TYR A 1 88 ? 19.401 -9.280 1.706 1.00 94.44 88 TYR A CA 1
ATOM 633 C C . TYR A 1 88 ? 20.453 -10.221 1.127 1.00 94.44 88 TYR A C 1
ATOM 635 O O . TYR A 1 88 ? 21.520 -9.760 0.729 1.00 94.44 88 TYR A O 1
ATOM 643 N N . MET A 1 89 ? 20.158 -11.519 1.047 1.00 93.50 89 MET A N 1
ATOM 644 C CA . MET A 1 89 ? 21.054 -12.492 0.428 1.00 93.50 89 MET A CA 1
ATOM 645 C C . MET A 1 89 ? 21.248 -12.196 -1.061 1.00 93.50 89 MET A C 1
ATOM 647 O O . MET A 1 89 ? 22.388 -12.105 -1.506 1.00 93.50 89 MET A O 1
ATOM 651 N N . VAL A 1 90 ? 20.158 -12.001 -1.812 1.00 91.19 90 VAL A N 1
ATOM 652 C CA . VAL A 1 90 ? 20.217 -11.662 -3.243 1.00 91.19 90 VAL A CA 1
ATOM 653 C C . VAL A 1 90 ? 20.987 -10.363 -3.443 1.00 91.19 90 VAL A C 1
ATOM 655 O O . VAL A 1 90 ? 21.908 -10.332 -4.250 1.00 91.19 90 VAL A O 1
ATOM 658 N N . LEU A 1 91 ? 20.696 -9.325 -2.654 1.00 91.19 91 LEU A N 1
ATOM 659 C CA . LEU A 1 91 ? 21.415 -8.054 -2.726 1.00 91.19 91 LEU A CA 1
ATOM 660 C C . LEU A 1 91 ? 22.919 -8.227 -2.470 1.00 91.19 91 LEU A C 1
ATOM 662 O O . LEU A 1 91 ? 23.727 -7.720 -3.242 1.00 91.19 91 LEU A O 1
ATOM 666 N N . ALA A 1 92 ? 23.308 -8.951 -1.418 1.00 91.31 92 ALA A N 1
ATOM 667 C CA . ALA A 1 92 ? 24.716 -9.185 -1.096 1.00 91.31 92 ALA A CA 1
ATOM 668 C C . ALA A 1 92 ? 25.441 -9.925 -2.229 1.00 91.31 92 ALA A C 1
ATOM 670 O O . ALA A 1 92 ? 26.536 -9.538 -2.631 1.00 91.31 92 ALA A O 1
ATOM 671 N N . VAL A 1 93 ? 24.800 -10.957 -2.774 1.00 90.12 93 VAL A N 1
ATOM 672 C CA . VAL A 1 93 ? 25.310 -11.754 -3.891 1.00 90.12 93 VAL A CA 1
ATOM 673 C C . VAL A 1 93 ? 25.452 -10.901 -5.160 1.00 90.12 93 VAL A C 1
ATOM 675 O O . VAL A 1 93 ? 26.498 -10.946 -5.808 1.00 90.12 93 VAL A O 1
ATOM 678 N N . SER A 1 94 ? 24.470 -10.051 -5.471 1.00 88.81 94 SER A N 1
ATOM 679 C CA . SER A 1 94 ? 24.537 -9.118 -6.601 1.00 88.81 94 SER A CA 1
ATOM 680 C C . SER A 1 94 ? 25.601 -8.028 -6.431 1.00 88.81 94 SER A C 1
ATOM 682 O O . SER A 1 94 ? 26.223 -7.642 -7.415 1.00 88.81 94 SER A O 1
ATOM 684 N N . ILE A 1 95 ? 25.853 -7.545 -5.208 1.00 89.81 95 ILE A N 1
ATOM 685 C CA . ILE A 1 95 ? 26.942 -6.590 -4.932 1.00 89.81 95 ILE A CA 1
ATOM 686 C C . ILE A 1 95 ? 28.302 -7.247 -5.184 1.00 89.81 95 ILE A C 1
ATOM 688 O O . ILE A 1 95 ? 29.160 -6.651 -5.835 1.00 89.81 95 ILE A O 1
ATOM 692 N N . VAL A 1 96 ? 28.503 -8.475 -4.692 1.00 89.88 96 VAL A N 1
ATOM 693 C CA . VAL A 1 96 ? 29.754 -9.213 -4.917 1.00 89.88 96 VAL A CA 1
ATOM 694 C C . VAL A 1 96 ? 29.972 -9.443 -6.408 1.00 89.88 96 VAL A C 1
ATOM 696 O O . VAL A 1 96 ? 31.071 -9.183 -6.896 1.00 89.88 96 VAL A O 1
ATOM 699 N N . ASP A 1 97 ? 28.947 -9.877 -7.142 1.00 88.38 97 ASP A N 1
ATOM 700 C CA . ASP A 1 97 ? 29.053 -10.061 -8.590 1.00 88.38 97 ASP A CA 1
ATOM 701 C C . ASP A 1 97 ? 29.341 -8.749 -9.325 1.00 88.38 97 ASP A C 1
ATOM 703 O O . ASP A 1 97 ? 30.218 -8.716 -10.178 1.00 88.38 97 ASP A O 1
ATOM 707 N N . HIS A 1 98 ? 28.697 -7.645 -8.946 1.00 86.69 98 HIS A N 1
ATOM 708 C CA . HIS A 1 98 ? 28.945 -6.348 -9.574 1.00 86.69 98 HIS A CA 1
ATOM 709 C C . HIS A 1 98 ? 30.402 -5.877 -9.420 1.00 86.69 98 HIS A C 1
ATOM 711 O O . HIS A 1 98 ? 30.972 -5.326 -10.356 1.00 86.69 98 HIS A O 1
ATOM 717 N N . VAL A 1 99 ? 31.018 -6.107 -8.255 1.00 87.81 99 VAL A N 1
ATOM 718 C CA . VAL A 1 99 ? 32.405 -5.683 -7.989 1.00 87.81 99 VAL A CA 1
ATOM 719 C C . VAL A 1 99 ? 33.434 -6.662 -8.560 1.00 87.81 99 VAL A C 1
ATOM 721 O O . VAL A 1 99 ? 34.503 -6.242 -8.996 1.00 87.81 99 VAL A O 1
ATOM 724 N N . THR A 1 100 ? 33.151 -7.965 -8.529 1.00 86.81 100 THR A N 1
ATOM 725 C CA . THR A 1 100 ? 34.152 -9.005 -8.837 1.00 86.81 100 THR A CA 1
ATOM 726 C C . THR A 1 100 ? 33.951 -9.692 -10.183 1.00 86.81 100 THR A C 1
ATOM 728 O O . THR A 1 100 ? 34.881 -10.318 -10.683 1.00 86.81 100 THR A O 1
ATOM 731 N N . GLY A 1 101 ? 32.743 -9.647 -10.747 1.00 81.44 101 GLY A N 1
ATOM 732 C CA . GLY A 1 101 ? 32.332 -10.465 -11.891 1.00 81.44 101 GLY A CA 1
ATOM 733 C C . GLY A 1 101 ? 32.404 -11.972 -11.627 1.00 81.44 101 GLY A C 1
ATOM 734 O O . GLY A 1 101 ? 32.351 -12.767 -12.565 1.00 81.44 101 GLY A O 1
ATOM 735 N N . PHE A 1 102 ? 32.594 -12.399 -10.372 1.00 83.06 102 PHE A N 1
ATOM 736 C CA . PHE A 1 102 ? 32.905 -13.789 -10.044 1.00 83.06 102 PHE A CA 1
ATOM 737 C C . PHE A 1 102 ? 31.767 -14.732 -10.424 1.00 83.06 102 PHE A C 1
ATOM 739 O O . PHE A 1 102 ? 32.006 -15.801 -10.983 1.00 83.06 102 PHE A O 1
ATOM 746 N N . PHE A 1 103 ? 30.524 -14.348 -10.144 1.00 80.88 103 PHE A N 1
ATOM 747 C CA . PHE A 1 103 ? 29.400 -15.242 -10.355 1.00 80.88 103 PHE A CA 1
ATOM 748 C C . PHE A 1 103 ? 28.967 -15.287 -11.818 1.00 80.88 103 PHE A C 1
ATOM 750 O O . PHE A 1 103 ? 28.750 -16.372 -12.349 1.00 80.88 103 PHE A O 1
ATOM 757 N N . SER A 1 104 ? 28.918 -14.135 -12.478 1.00 79.44 104 SER A N 1
ATOM 758 C CA . SER A 1 104 ? 28.636 -14.008 -13.909 1.00 79.44 104 SER A CA 1
ATOM 759 C C . SER A 1 104 ? 29.678 -14.704 -14.793 1.00 79.44 104 SER A C 1
ATOM 761 O O . SER A 1 104 ? 29.320 -15.252 -15.832 1.00 79.44 104 SER A O 1
ATOM 763 N N . SER A 1 105 ? 30.951 -14.747 -14.379 1.00 77.94 105 SER A N 1
ATOM 764 C CA . SER A 1 105 ? 32.011 -15.464 -15.110 1.00 77.94 105 SER A CA 1
ATOM 765 C C . SER A 1 105 ? 32.092 -16.961 -14.793 1.00 77.94 105 SER A C 1
ATOM 767 O O . SER A 1 105 ? 32.418 -17.754 -15.675 1.00 77.94 105 SER A O 1
ATOM 769 N N . THR A 1 106 ? 31.795 -17.368 -13.554 1.00 79.94 106 THR A N 1
ATOM 770 C CA . THR A 1 106 ? 31.942 -18.768 -13.107 1.00 79.94 106 THR A CA 1
ATOM 771 C C . THR A 1 106 ? 30.688 -19.603 -13.367 1.00 79.94 106 THR A C 1
ATOM 773 O O . THR A 1 106 ? 30.786 -20.799 -13.647 1.00 79.94 106 THR A O 1
ATOM 776 N N . PHE A 1 107 ? 29.498 -19.002 -13.293 1.00 79.00 107 PHE A N 1
ATOM 777 C CA . PHE A 1 107 ? 28.229 -19.692 -13.506 1.00 79.00 107 PHE A CA 1
ATOM 778 C C . PHE A 1 107 ? 27.652 -19.328 -14.876 1.00 79.00 107 PHE A C 1
ATOM 780 O O . PHE A 1 107 ? 27.191 -18.211 -15.090 1.00 79.00 107 PHE A O 1
ATOM 787 N N . SER A 1 108 ? 27.582 -20.303 -15.790 1.00 63.41 108 SER A N 1
ATOM 788 C CA . SER A 1 108 ? 27.031 -20.122 -17.148 1.00 63.41 108 SER A CA 1
ATOM 789 C C . SER A 1 108 ? 25.533 -19.777 -17.200 1.00 63.41 108 SER A C 1
ATOM 791 O O . SER A 1 108 ? 24.996 -19.535 -18.278 1.00 63.41 108 SER A O 1
ATOM 793 N N . GLY A 1 109 ? 24.854 -19.765 -16.050 1.00 68.44 109 GLY A N 1
ATOM 794 C CA . GLY A 1 109 ? 23.430 -19.475 -15.902 1.00 68.44 109 GLY A CA 1
ATOM 795 C C . GLY A 1 109 ? 23.143 -18.418 -14.840 1.00 68.44 109 GLY A C 1
ATOM 796 O O . GLY A 1 109 ? 22.146 -18.538 -14.131 1.00 68.44 109 GLY A O 1
ATOM 797 N N . TRP A 1 110 ? 24.020 -17.424 -14.672 1.00 72.25 110 TRP A N 1
ATOM 798 C CA . TRP A 1 110 ? 23.750 -16.294 -13.785 1.00 72.25 110 TRP A CA 1
ATOM 799 C C . TRP A 1 110 ? 22.472 -15.562 -14.223 1.00 72.25 110 TRP A C 1
ATOM 801 O O . TRP A 1 110 ? 22.457 -14.818 -15.196 1.00 72.25 110 TRP A O 1
ATOM 811 N N . GLY A 1 111 ? 21.367 -15.842 -13.530 1.00 73.62 111 GLY A N 1
ATOM 812 C CA . GLY A 1 111 ? 20.024 -15.388 -13.904 1.00 73.62 111 GLY A CA 1
ATOM 813 C C . GLY A 1 111 ? 19.664 -13.981 -13.425 1.00 73.62 111 GLY A C 1
ATOM 814 O O . GLY A 1 111 ? 18.509 -13.583 -13.563 1.00 73.62 111 GLY A O 1
ATOM 815 N N . PHE A 1 112 ? 20.607 -13.242 -12.832 1.00 81.00 112 PHE A N 1
ATOM 816 C CA . PHE A 1 112 ? 20.382 -11.877 -12.362 1.00 81.00 112 PHE A CA 1
ATOM 817 C C . PHE A 1 112 ? 20.958 -10.862 -13.346 1.00 81.00 112 PHE A C 1
ATOM 819 O O . PHE A 1 112 ? 22.087 -10.992 -13.813 1.00 81.00 112 PHE A O 1
ATOM 826 N N . HIS A 1 113 ? 20.173 -9.828 -13.641 1.00 80.88 113 HIS A N 1
ATOM 827 C CA . HIS A 1 113 ? 20.640 -8.690 -14.425 1.00 80.88 113 HIS A CA 1
ATOM 828 C C . HIS A 1 113 ? 21.578 -7.796 -13.591 1.00 80.88 113 HIS A C 1
ATOM 830 O O . HIS A 1 113 ? 21.490 -7.809 -12.357 1.00 80.88 113 HIS A O 1
ATOM 836 N N . PRO A 1 114 ? 22.443 -6.991 -14.240 1.00 84.06 114 PRO A N 1
ATOM 837 C CA . PRO A 1 114 ? 23.257 -5.990 -13.558 1.00 84.06 114 PRO A CA 1
ATOM 838 C C . PRO A 1 114 ? 22.416 -5.076 -12.661 1.00 84.06 114 PRO A C 1
ATOM 840 O O . PRO A 1 114 ? 21.320 -4.657 -13.030 1.00 84.06 114 PRO A O 1
ATOM 843 N N . ILE A 1 115 ? 22.934 -4.764 -11.472 1.00 88.12 115 ILE A N 1
ATOM 844 C CA . ILE A 1 115 ? 22.209 -3.943 -10.490 1.00 88.12 115 ILE A CA 1
ATOM 845 C C . ILE A 1 115 ? 22.275 -2.437 -10.764 1.00 88.12 115 ILE A C 1
ATOM 847 O O . ILE A 1 115 ? 21.373 -1.725 -10.328 1.00 88.12 115 ILE A O 1
ATOM 851 N N . ILE A 1 116 ? 23.322 -1.974 -11.455 1.00 87.19 116 ILE A N 1
ATOM 852 C CA . ILE A 1 116 ? 23.553 -0.568 -11.818 1.00 87.19 116 ILE A CA 1
ATOM 853 C C . ILE A 1 116 ? 23.265 -0.387 -13.304 1.00 87.19 116 ILE A C 1
ATOM 855 O O . ILE A 1 116 ? 23.551 -1.289 -14.097 1.00 87.19 116 ILE A O 1
ATOM 859 N N . ALA A 1 117 ? 22.726 0.777 -13.656 1.00 86.12 117 ALA A N 1
ATOM 860 C CA . ALA A 1 117 ? 22.485 1.200 -15.023 1.00 86.12 117 ALA A CA 1
ATOM 861 C C . ALA A 1 117 ? 23.718 1.041 -15.920 1.00 86.12 117 ALA A C 1
ATOM 863 O O . ALA A 1 117 ? 24.857 1.330 -15.546 1.00 86.12 117 ALA A O 1
ATOM 864 N N . ASP A 1 118 ? 23.457 0.621 -17.150 1.00 85.19 118 ASP A N 1
ATOM 865 C CA . ASP A 1 118 ? 24.446 0.442 -18.202 1.00 85.19 118 ASP A CA 1
ATOM 866 C C . ASP A 1 118 ? 23.941 1.094 -19.499 1.00 85.19 118 ASP A C 1
ATOM 868 O O . ASP A 1 118 ? 22.803 1.558 -19.583 1.00 85.19 118 ASP A O 1
ATOM 872 N N . ALA A 1 119 ? 24.776 1.155 -20.538 1.00 81.06 119 ALA A N 1
ATOM 873 C CA . ALA A 1 119 ? 24.399 1.799 -21.799 1.00 81.06 119 ALA A CA 1
ATOM 874 C C . ALA A 1 119 ? 23.172 1.164 -22.493 1.00 81.06 119 ALA A C 1
ATOM 876 O O . ALA A 1 119 ? 22.572 1.807 -23.351 1.00 81.06 119 ALA A O 1
ATOM 877 N N . SER A 1 120 ? 22.808 -0.075 -22.148 1.00 81.62 120 SER A N 1
ATOM 878 C CA . SER A 1 120 ? 21.639 -0.778 -22.687 1.00 81.62 120 SER A CA 1
ATOM 879 C C . SER A 1 120 ? 20.367 -0.556 -21.867 1.00 81.62 120 SER A C 1
ATOM 881 O O . SER A 1 120 ? 19.279 -0.548 -22.435 1.00 81.62 120 SER A O 1
ATOM 883 N N . ASP A 1 121 ? 20.493 -0.355 -20.555 1.00 80.75 121 ASP A N 1
ATOM 884 C CA . ASP A 1 121 ? 19.372 -0.148 -19.641 1.00 80.75 121 ASP A CA 1
ATOM 885 C C . ASP A 1 121 ? 19.745 0.877 -18.567 1.00 80.75 121 ASP A C 1
ATOM 887 O O . ASP A 1 121 ? 20.534 0.616 -17.655 1.00 80.75 121 ASP A O 1
ATOM 891 N N . GLN A 1 122 ? 19.153 2.063 -18.690 1.00 82.31 122 GLN A N 1
ATOM 892 C CA . GLN A 1 122 ? 19.372 3.174 -17.772 1.00 82.31 122 GLN A CA 1
ATOM 893 C C . GLN A 1 122 ? 18.546 3.056 -16.483 1.00 82.31 122 GLN A C 1
ATOM 895 O O . GLN A 1 122 ? 18.789 3.818 -15.554 1.00 82.31 122 GLN A O 1
ATOM 900 N N . MET A 1 123 ? 17.574 2.139 -16.405 1.00 81.88 123 MET A N 1
ATOM 901 C CA . MET A 1 123 ? 16.619 2.011 -15.297 1.00 81.88 123 MET A CA 1
ATOM 902 C C . MET A 1 123 ? 16.713 0.629 -14.641 1.00 81.88 123 MET A C 1
ATOM 904 O O . MET A 1 123 ? 15.730 -0.111 -14.543 1.00 81.88 123 MET A O 1
ATOM 908 N N . ARG A 1 124 ? 17.906 0.294 -14.137 1.00 87.44 124 ARG A N 1
ATOM 909 C CA . ARG A 1 124 ? 18.137 -0.924 -13.352 1.00 87.44 124 ARG A CA 1
ATOM 910 C C . ARG A 1 124 ? 17.641 -0.762 -11.913 1.00 87.44 124 ARG A C 1
ATOM 912 O O . ARG A 1 124 ? 17.102 0.267 -11.498 1.00 87.44 124 ARG A O 1
ATOM 919 N N . ALA A 1 125 ? 17.783 -1.838 -11.141 1.00 86.25 125 ALA A N 1
ATOM 920 C CA . ALA A 1 125 ? 17.238 -1.939 -9.794 1.00 86.25 125 ALA A CA 1
ATOM 921 C C . ALA A 1 125 ? 17.676 -0.780 -8.880 1.00 86.25 125 ALA A C 1
ATOM 923 O O . ALA A 1 125 ? 16.845 -0.259 -8.133 1.00 86.25 125 ALA A O 1
ATOM 924 N N . LEU A 1 126 ? 18.945 -0.358 -8.938 1.00 88.44 126 LEU A N 1
ATOM 925 C CA . LEU A 1 126 ? 19.462 0.677 -8.045 1.00 88.44 126 LEU A CA 1
ATOM 926 C C . LEU A 1 126 ? 18.912 2.069 -8.380 1.00 88.44 126 LEU A C 1
ATOM 928 O O . LEU A 1 126 ? 18.560 2.814 -7.469 1.00 88.44 126 LEU A O 1
ATOM 932 N N . GLU A 1 127 ? 18.772 2.408 -9.659 1.00 87.50 127 GLU A N 1
ATOM 933 C CA . GLU A 1 127 ? 18.234 3.691 -10.119 1.00 87.50 127 GLU A CA 1
ATOM 934 C C . GLU A 1 127 ? 16.736 3.797 -9.829 1.00 87.50 127 GLU A C 1
ATOM 936 O O . GLU A 1 127 ? 16.265 4.829 -9.345 1.00 87.50 127 GLU A O 1
ATOM 941 N N . VAL A 1 128 ? 15.986 2.710 -10.043 1.00 83.38 128 VAL A N 1
ATOM 942 C CA . VAL A 1 128 ? 14.560 2.645 -9.689 1.00 83.38 128 VAL A CA 1
ATOM 943 C C . VAL A 1 128 ? 14.376 2.849 -8.186 1.00 83.38 128 VAL A C 1
ATOM 945 O O . VAL A 1 128 ? 13.572 3.686 -7.770 1.00 83.38 128 VAL A O 1
ATOM 948 N N . VAL A 1 129 ? 15.148 2.135 -7.359 1.00 85.00 129 VAL A N 1
ATOM 949 C CA . VAL A 1 129 ? 15.095 2.285 -5.897 1.00 85.00 129 VAL A CA 1
ATOM 950 C C . VAL A 1 129 ? 15.559 3.677 -5.463 1.00 85.00 129 VAL A C 1
ATOM 952 O O . VAL A 1 129 ? 14.941 4.262 -4.577 1.00 85.00 129 VAL A O 1
ATOM 955 N N . GLY A 1 130 ? 16.589 4.242 -6.096 1.00 86.44 130 GLY A N 1
ATOM 956 C CA . GLY A 1 130 ? 17.077 5.597 -5.832 1.00 86.44 130 GLY A CA 1
ATOM 957 C C . GLY A 1 130 ? 16.008 6.661 -6.081 1.00 86.44 130 GLY A C 1
ATOM 958 O O . GLY A 1 130 ? 15.764 7.502 -5.216 1.00 86.44 130 GLY A O 1
ATOM 959 N N . ASN A 1 131 ? 15.296 6.576 -7.207 1.00 80.88 131 ASN A N 1
ATOM 960 C CA . ASN A 1 131 ? 14.182 7.474 -7.522 1.00 80.88 131 ASN A CA 1
ATOM 961 C C . ASN A 1 131 ? 13.046 7.368 -6.494 1.00 80.88 131 ASN A C 1
ATOM 963 O O . ASN A 1 131 ? 12.537 8.387 -6.023 1.00 80.88 131 ASN A O 1
ATOM 967 N N . VAL A 1 132 ? 12.680 6.147 -6.091 1.00 78.69 132 VAL A N 1
ATOM 968 C CA . VAL A 1 132 ? 11.678 5.930 -5.033 1.00 78.69 132 VAL A CA 1
ATOM 969 C C . VAL A 1 132 ? 12.163 6.504 -3.697 1.00 78.69 132 VAL A C 1
ATOM 971 O O . VAL A 1 132 ? 11.404 7.190 -3.013 1.00 78.69 132 VAL A O 1
ATOM 974 N N . ALA A 1 133 ? 13.433 6.297 -3.339 1.00 82.81 133 ALA A N 1
ATOM 975 C CA . ALA A 1 133 ? 14.018 6.799 -2.098 1.00 82.81 133 ALA A CA 1
ATOM 976 C C . ALA A 1 133 ? 14.028 8.334 -2.028 1.00 82.81 133 ALA A C 1
ATOM 978 O O . ALA A 1 133 ? 13.719 8.885 -0.972 1.00 82.81 133 ALA A O 1
ATOM 979 N N . ILE A 1 134 ? 14.314 9.031 -3.134 1.00 82.56 134 ILE A N 1
ATOM 980 C CA . ILE A 1 134 ? 14.261 10.503 -3.201 1.00 82.56 134 ILE A CA 1
ATOM 981 C C . ILE A 1 134 ? 12.841 11.007 -2.919 1.00 82.56 134 ILE A C 1
ATOM 983 O O . ILE A 1 134 ? 12.661 11.925 -2.118 1.00 82.56 134 ILE A O 1
ATOM 987 N N . VAL A 1 135 ? 11.820 10.386 -3.517 1.00 76.31 135 VAL A N 1
ATOM 988 C CA . VAL A 1 135 ? 10.423 10.776 -3.264 1.00 76.31 135 VAL A CA 1
ATOM 989 C C . VAL A 1 135 ? 10.014 10.457 -1.823 1.00 76.31 135 VAL A C 1
ATOM 991 O O . VAL A 1 135 ? 9.411 11.293 -1.146 1.00 76.31 135 VAL A O 1
ATOM 994 N N . LEU A 1 136 ? 10.391 9.284 -1.310 1.00 74.75 136 LEU A N 1
ATOM 995 C CA . LEU A 1 136 ? 10.108 8.886 0.070 1.00 74.75 136 LEU A CA 1
ATOM 996 C C . LEU A 1 136 ? 10.861 9.720 1.112 1.00 74.75 136 LEU A C 1
ATOM 998 O O . LEU A 1 136 ? 10.344 9.904 2.212 1.00 74.75 136 LEU A O 1
ATOM 1002 N N . ALA A 1 137 ? 12.029 10.281 0.795 1.00 82.88 137 ALA A N 1
ATOM 1003 C CA . ALA A 1 137 ? 12.728 11.202 1.693 1.00 82.88 137 ALA A CA 1
ATOM 1004 C C . ALA A 1 137 ? 11.868 12.438 2.015 1.00 82.88 137 ALA A C 1
ATOM 1006 O O . ALA A 1 137 ? 11.895 12.944 3.137 1.00 82.88 137 ALA A O 1
ATOM 1007 N N . GLY A 1 138 ? 11.030 12.874 1.067 1.00 77.31 138 GLY A N 1
ATOM 1008 C CA . GLY A 1 138 ? 10.046 13.939 1.265 1.00 77.31 138 GLY A CA 1
ATOM 1009 C C . GLY A 1 138 ? 8.809 13.527 2.072 1.00 77.31 138 GLY A C 1
ATOM 1010 O O . GLY A 1 138 ? 8.082 14.399 2.548 1.00 77.31 138 GLY A O 1
ATOM 1011 N N . ALA A 1 139 ? 8.569 12.228 2.289 1.00 75.31 139 ALA A N 1
ATOM 1012 C CA . ALA A 1 139 ? 7.357 11.723 2.933 1.00 75.31 139 ALA A CA 1
ATOM 1013 C C . ALA A 1 139 ? 7.196 12.197 4.383 1.00 75.31 139 ALA A C 1
ATOM 1015 O O . ALA A 1 139 ? 6.137 12.692 4.765 1.00 75.31 139 ALA A O 1
ATOM 1016 N N . PHE A 1 140 ? 8.240 12.049 5.202 1.00 73.44 140 PHE A N 1
ATOM 1017 C CA . PHE A 1 140 ? 8.199 12.442 6.614 1.00 73.44 140 PHE A CA 1
ATOM 1018 C C . PHE A 1 140 ? 8.123 13.965 6.806 1.00 73.44 140 PHE A C 1
ATOM 1020 O O . PHE A 1 140 ? 7.264 14.401 7.578 1.00 73.44 140 PHE A O 1
ATOM 1027 N N . PRO A 1 141 ? 8.923 14.790 6.094 1.00 82.06 141 PRO A N 1
ATOM 1028 C CA . PRO A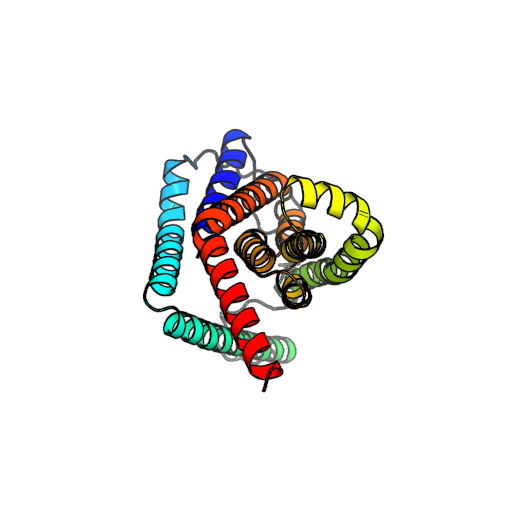 1 141 ? 8.745 16.240 6.086 1.00 82.06 141 PRO A CA 1
ATOM 1029 C C . PRO A 1 141 ? 7.339 16.666 5.661 1.00 82.06 141 PRO A C 1
ATOM 1031 O O . PRO A 1 141 ? 6.749 17.528 6.307 1.00 82.06 141 PRO A O 1
ATOM 1034 N N . LEU A 1 142 ? 6.768 16.035 4.629 1.00 77.25 142 LEU A N 1
ATOM 1035 C CA . LEU A 1 142 ? 5.407 16.317 4.174 1.00 77.25 142 LEU A CA 1
ATOM 1036 C C . LEU A 1 142 ? 4.378 16.018 5.269 1.00 77.25 142 LEU A C 1
ATOM 1038 O O . LEU A 1 142 ? 3.541 16.865 5.564 1.00 77.25 142 LEU A O 1
ATOM 1042 N N . VAL A 1 143 ? 4.454 14.850 5.915 1.00 72.06 143 VAL A N 1
ATOM 1043 C CA . VAL A 1 143 ? 3.554 14.492 7.027 1.00 72.06 143 VAL A CA 1
ATOM 1044 C C . VAL A 1 143 ? 3.703 15.468 8.195 1.00 72.06 143 VAL A C 1
ATOM 1046 O O . VAL A 1 143 ? 2.701 15.891 8.771 1.00 72.06 143 VAL A O 1
ATOM 1049 N N . TYR A 1 144 ? 4.932 15.872 8.524 1.00 78.50 144 TYR A N 1
ATOM 1050 C CA . TYR A 1 144 ? 5.187 16.871 9.561 1.00 78.50 144 TYR A CA 1
ATOM 1051 C C . TYR A 1 144 ? 4.595 18.241 9.200 1.00 78.50 144 TYR A C 1
ATOM 1053 O O . TYR A 1 144 ? 3.909 18.846 10.024 1.00 78.50 144 TYR A O 1
ATOM 1061 N N . ALA A 1 145 ? 4.800 18.713 7.969 1.00 81.06 145 ALA A N 1
ATOM 1062 C CA . ALA A 1 145 ? 4.270 19.983 7.483 1.00 81.06 145 ALA A CA 1
ATOM 1063 C C . ALA A 1 145 ? 2.737 19.978 7.458 1.00 81.06 145 ALA A C 1
ATOM 1065 O O . ALA A 1 145 ? 2.110 20.922 7.930 1.00 81.06 145 ALA A O 1
ATOM 1066 N N . ILE A 1 146 ? 2.125 18.892 6.984 1.00 72.88 146 ILE A N 1
ATOM 1067 C CA . ILE A 1 146 ? 0.674 18.696 7.008 1.00 72.88 146 ILE A CA 1
ATOM 1068 C C . ILE A 1 146 ? 0.156 18.747 8.450 1.00 72.88 146 ILE A C 1
ATOM 1070 O O . ILE A 1 146 ? -0.768 19.500 8.737 1.00 72.88 146 ILE A O 1
ATOM 1074 N N . ARG A 1 147 ? 0.774 18.014 9.382 1.00 72.00 147 ARG A N 1
ATOM 1075 C CA . ARG A 1 147 ? 0.376 18.056 10.797 1.00 72.00 147 ARG A CA 1
ATOM 1076 C C . ARG A 1 147 ? 0.527 19.453 11.402 1.00 72.00 147 ARG A C 1
ATOM 1078 O O . ARG A 1 147 ? -0.293 19.849 12.213 1.00 72.00 147 ARG A O 1
ATOM 1085 N N . THR A 1 148 ? 1.573 20.184 11.033 1.00 78.31 148 THR A N 1
ATOM 1086 C CA . THR A 1 148 ? 1.908 21.471 11.662 1.00 78.31 148 THR A CA 1
ATOM 1087 C C . THR A 1 148 ? 1.079 22.623 11.101 1.00 78.31 148 THR A C 1
ATOM 1089 O O . THR A 1 148 ? 0.553 23.435 11.856 1.00 78.31 148 THR A O 1
ATOM 1092 N N . TYR A 1 149 ? 0.947 22.705 9.777 1.00 80.06 149 TYR A N 1
ATOM 1093 C CA . TYR A 1 149 ? 0.314 23.838 9.096 1.00 80.06 149 TYR A CA 1
ATOM 1094 C C . TYR A 1 149 ? -1.144 23.572 8.712 1.00 80.06 149 TYR A C 1
ATOM 1096 O O . TYR A 1 149 ? -1.937 24.507 8.614 1.00 80.06 149 TYR A O 1
ATOM 1104 N N . MET A 1 150 ? -1.515 22.307 8.509 1.00 72.19 150 MET A N 1
ATOM 1105 C CA . MET A 1 150 ? -2.839 21.896 8.032 1.00 72.19 150 MET A CA 1
ATOM 1106 C C . MET A 1 150 ? -3.751 21.425 9.181 1.00 72.19 150 MET A C 1
ATOM 1108 O O . MET A 1 150 ? -4.849 20.947 8.924 1.00 72.19 150 MET A O 1
ATOM 1112 N N . ASP A 1 151 ? -3.347 21.574 10.446 1.00 70.56 151 ASP A N 1
ATOM 1113 C CA . ASP A 1 151 ? -4.082 21.060 11.613 1.00 70.56 151 ASP A CA 1
ATOM 1114 C C . ASP A 1 151 ? -5.547 21.536 11.673 1.00 70.56 151 ASP A C 1
ATOM 1116 O O . ASP A 1 151 ? -6.478 20.742 11.809 1.00 70.56 151 ASP A O 1
ATOM 1120 N N . ARG A 1 152 ? -5.778 22.839 11.465 1.00 75.25 152 ARG A N 1
ATOM 1121 C CA . ARG A 1 152 ? -7.121 23.447 11.476 1.00 75.25 152 ARG A CA 1
ATOM 1122 C C . ARG A 1 152 ? -8.033 22.948 10.346 1.00 75.25 152 ARG A C 1
ATOM 1124 O O . ARG A 1 152 ? -9.134 22.490 10.653 1.00 75.25 152 ARG A O 1
ATOM 1131 N N . PRO A 1 153 ? -7.640 23.019 9.056 1.00 75.56 153 PRO A N 1
ATOM 1132 C CA . PRO A 1 153 ? -8.480 22.499 7.978 1.00 75.56 153 PRO A CA 1
ATOM 1133 C C . PRO A 1 153 ? -8.669 20.980 8.066 1.00 75.56 153 PRO A C 1
ATOM 1135 O O . PRO A 1 153 ? -9.759 20.496 7.771 1.00 75.56 153 PRO A O 1
ATOM 1138 N N . LEU A 1 154 ? -7.667 20.227 8.529 1.00 70.00 154 LEU A N 1
ATOM 1139 C CA . LEU A 1 154 ? -7.809 18.785 8.731 1.00 70.00 154 LEU A CA 1
ATOM 1140 C C . LEU A 1 154 ? -8.769 18.446 9.859 1.00 70.00 154 LEU A C 1
ATOM 1142 O O . LEU A 1 154 ? -9.602 17.566 9.682 1.00 70.00 154 LEU A O 1
ATOM 1146 N N . THR A 1 155 ? -8.719 19.178 10.969 1.00 71.31 155 THR A N 1
ATOM 1147 C CA . THR A 1 155 ? -9.681 19.020 12.064 1.00 71.31 155 THR A CA 1
ATOM 1148 C C . THR A 1 155 ? -11.103 19.312 11.585 1.00 71.31 155 THR A C 1
ATOM 1150 O O . THR A 1 155 ? -12.020 18.549 11.877 1.00 71.31 155 THR A O 1
ATOM 1153 N N . ALA A 1 156 ? -11.297 20.363 10.782 1.00 75.75 156 ALA A N 1
ATOM 1154 C CA . ALA A 1 156 ? -12.612 20.709 10.241 1.00 75.75 156 ALA A CA 1
ATOM 1155 C C . ALA A 1 156 ? -13.172 19.636 9.288 1.00 75.75 156 ALA A C 1
ATOM 1157 O O . ALA A 1 156 ? -14.367 19.336 9.314 1.00 75.75 156 ALA A O 1
ATOM 1158 N N . VAL A 1 157 ? -12.317 19.045 8.447 1.00 72.75 157 VAL A N 1
ATOM 1159 C CA . VAL A 1 157 ? -12.713 17.953 7.546 1.00 72.75 157 VAL A CA 1
ATOM 1160 C C . VAL A 1 157 ? -12.950 16.665 8.335 1.00 72.75 157 VAL A C 1
ATOM 1162 O O . VAL A 1 157 ? -13.990 16.037 8.159 1.00 72.75 157 VAL A O 1
ATOM 1165 N N . GLY A 1 158 ? -12.044 16.302 9.244 1.00 69.69 158 GLY A N 1
ATOM 1166 C CA . GLY A 1 158 ? -12.137 15.105 10.083 1.00 69.69 158 GLY A CA 1
ATOM 1167 C C . GLY A 1 158 ? -13.415 15.072 10.917 1.00 69.69 158 GLY A C 1
ATOM 1168 O O . GLY A 1 158 ? -14.144 14.083 10.879 1.00 69.69 158 GLY A O 1
ATOM 1169 N N . GLN A 1 159 ? -13.774 16.193 11.552 1.00 72.31 159 GLN A N 1
ATOM 1170 C CA . GLN A 1 159 ? -15.016 16.315 12.324 1.00 72.31 159 GLN A CA 1
ATOM 1171 C C . GLN A 1 159 ? -16.275 16.073 11.481 1.00 72.31 159 GLN A C 1
ATOM 1173 O O . GLN A 1 159 ? -17.227 15.470 11.970 1.00 72.31 159 GLN A O 1
ATOM 1178 N N . ARG A 1 160 ? -16.284 16.473 10.200 1.00 71.38 160 ARG A N 1
ATOM 1179 C CA . ARG A 1 160 ? -17.401 16.180 9.282 1.00 71.38 160 ARG A CA 1
ATOM 1180 C C . ARG A 1 160 ? -17.548 14.694 8.964 1.00 71.38 160 ARG A C 1
ATOM 1182 O O . ARG A 1 160 ? -18.655 14.256 8.669 1.00 71.38 160 ARG A O 1
ATOM 1189 N N . PHE A 1 161 ? -16.455 13.940 9.019 1.00 68.75 161 PHE A N 1
ATOM 1190 C CA . PHE A 1 161 ? -16.432 12.500 8.762 1.00 68.75 161 PHE A CA 1
ATOM 1191 C C . PHE A 1 161 ? -16.372 11.656 10.047 1.00 68.75 161 PHE A C 1
ATOM 1193 O O . PHE A 1 161 ? -16.296 10.434 9.957 1.00 68.75 161 PHE A O 1
ATOM 1200 N N . GLY A 1 162 ? -16.435 12.283 11.229 1.00 72.88 162 GLY A N 1
ATOM 1201 C CA . GLY A 1 162 ? -16.397 11.597 12.523 1.00 72.88 162 GLY A CA 1
ATOM 1202 C C . GLY A 1 162 ? -15.027 11.023 12.909 1.00 72.88 162 GLY A C 1
ATOM 1203 O O . GLY A 1 162 ? -14.975 10.119 13.733 1.00 72.88 162 GLY A O 1
ATOM 1204 N N . V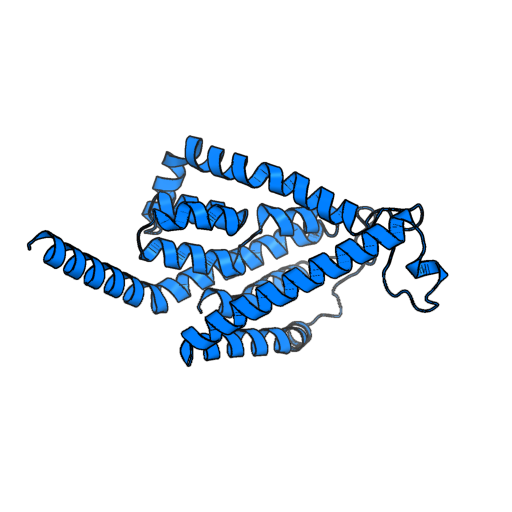AL A 1 163 ? -13.937 11.525 12.320 1.00 80.00 163 VAL A N 1
ATOM 1205 C CA . VAL A 1 163 ? -12.549 11.093 12.581 1.00 80.00 163 VAL A CA 1
ATOM 1206 C C . VAL A 1 163 ? -11.831 12.167 13.400 1.00 80.00 163 VAL A C 1
ATOM 1208 O O . VAL A 1 163 ? -11.995 13.361 13.130 1.00 80.00 163 VAL A O 1
ATOM 1211 N N . SER A 1 164 ? -11.020 11.773 14.389 1.00 82.12 164 SER A N 1
ATOM 1212 C CA . SER A 1 164 ? -10.233 12.740 15.173 1.00 82.12 164 SER A CA 1
ATOM 1213 C C . SER A 1 164 ? -9.172 13.463 14.332 1.00 82.12 164 SER A C 1
ATOM 1215 O O . SER A 1 164 ? -8.842 13.072 13.203 1.00 82.12 164 SER A O 1
ATOM 1217 N N . THR A 1 165 ? -8.590 14.522 14.893 1.00 78.81 165 THR A N 1
ATOM 1218 C CA . THR A 1 165 ? -7.456 15.233 14.290 1.00 78.81 165 THR A CA 1
ATOM 1219 C C . THR A 1 165 ? -6.258 14.301 14.104 1.00 78.81 165 THR A C 1
ATOM 1221 O O . THR A 1 165 ? -5.664 14.253 13.022 1.00 78.81 165 THR A O 1
ATOM 1224 N N . GLU A 1 166 ? -5.948 13.479 15.109 1.00 79.88 166 GLU A N 1
ATOM 1225 C CA . GLU A 1 166 ? -4.892 12.470 15.052 1.00 79.88 166 GLU A CA 1
ATOM 1226 C C . GLU A 1 166 ? -5.193 11.405 13.998 1.00 79.88 166 GLU A C 1
ATOM 1228 O O . GLU A 1 166 ? -4.304 11.047 13.225 1.00 79.88 166 GLU A O 1
ATOM 1233 N N . GLY A 1 167 ? -6.440 10.930 13.918 1.00 83.75 167 GLY A N 1
ATOM 1234 C CA . GLY A 1 167 ? -6.888 9.975 12.903 1.00 83.75 167 GLY A CA 1
ATOM 1235 C C . GLY A 1 167 ? -6.766 10.534 11.485 1.00 83.75 167 GLY A C 1
ATOM 1236 O O . GLY A 1 167 ? -6.283 9.850 10.584 1.00 83.75 167 GLY A O 1
ATOM 1237 N N . THR A 1 168 ? -7.104 11.809 11.293 1.00 84.00 168 THR A N 1
ATOM 1238 C CA . THR A 1 168 ? -6.981 12.498 10.001 1.00 84.00 168 THR A CA 1
ATOM 1239 C C . THR A 1 168 ? -5.514 12.659 9.590 1.00 84.00 168 THR A C 1
ATOM 1241 O O . THR A 1 168 ? -5.150 12.357 8.450 1.00 84.00 168 THR A O 1
ATOM 1244 N N . ALA A 1 169 ? -4.639 13.044 10.525 1.00 83.06 169 ALA A N 1
ATOM 1245 C CA . ALA A 1 169 ? -3.192 13.043 10.302 1.00 83.06 169 ALA A CA 1
ATOM 1246 C C . ALA A 1 169 ? -2.666 11.628 9.998 1.00 83.06 169 ALA A C 1
ATOM 1248 O O . ALA A 1 169 ? -1.803 11.454 9.137 1.00 83.06 169 ALA A O 1
ATOM 1249 N N . GLY A 1 170 ? -3.227 10.610 10.654 1.00 87.06 170 GLY A N 1
ATOM 1250 C CA . GLY A 1 170 ? -2.967 9.197 10.395 1.00 87.06 170 GLY A CA 1
ATOM 1251 C C . GLY A 1 170 ? -3.333 8.755 8.983 1.00 87.06 170 GLY A C 1
ATOM 1252 O O . GLY A 1 170 ? -2.538 8.068 8.349 1.00 87.06 170 GLY A O 1
ATOM 1253 N N . LEU A 1 171 ? -4.491 9.170 8.460 1.00 88.44 171 LEU A N 1
ATOM 1254 C CA . LEU A 1 171 ? -4.925 8.866 7.090 1.00 88.44 171 LEU A CA 1
ATOM 1255 C C . LEU A 1 171 ? -3.980 9.476 6.050 1.00 88.44 171 LEU A C 1
ATOM 1257 O O . LEU A 1 171 ? -3.606 8.812 5.081 1.00 88.44 171 LEU A O 1
ATOM 1261 N N . LEU A 1 172 ? -3.537 10.714 6.266 1.00 85.31 172 LEU A N 1
ATOM 1262 C CA . LEU A 1 172 ? -2.566 11.371 5.385 1.00 85.31 172 LEU A CA 1
ATOM 1263 C C . LEU A 1 172 ? -1.198 10.704 5.465 1.00 85.31 172 LEU A C 1
ATOM 1265 O O . LEU A 1 172 ? -0.605 10.400 4.433 1.00 85.31 172 LEU A O 1
ATOM 1269 N N . ALA A 1 173 ? -0.730 10.396 6.676 1.00 85.00 173 ALA A N 1
ATOM 1270 C CA . ALA A 1 173 ? 0.498 9.638 6.865 1.00 85.00 173 ALA A CA 1
ATOM 1271 C C . ALA A 1 173 ? 0.421 8.273 6.174 1.00 85.00 173 ALA A C 1
ATOM 1273 O O . ALA A 1 173 ? 1.354 7.903 5.469 1.00 85.00 173 ALA A O 1
ATOM 1274 N N . ALA A 1 174 ? -0.707 7.567 6.298 1.00 88.88 174 ALA A N 1
ATOM 1275 C CA . ALA A 1 174 ? -0.926 6.277 5.656 1.00 88.88 174 ALA A CA 1
ATOM 1276 C C . ALA A 1 174 ? -0.905 6.401 4.130 1.00 88.88 174 ALA A C 1
ATOM 1278 O O . ALA A 1 174 ? -0.282 5.566 3.483 1.00 88.88 174 ALA A O 1
ATOM 1279 N N . THR A 1 175 ? -1.501 7.462 3.574 1.00 87.25 175 THR A N 1
ATOM 1280 C CA . THR A 1 175 ? -1.470 7.777 2.133 1.00 87.25 175 THR A CA 1
ATOM 1281 C C . THR A 1 175 ? -0.037 7.903 1.613 1.00 87.25 175 THR A C 1
ATOM 1283 O O . THR A 1 175 ? 0.277 7.454 0.509 1.00 87.25 175 THR A O 1
ATOM 1286 N N . THR A 1 176 ? 0.855 8.488 2.409 1.00 82.94 176 THR A N 1
ATOM 1287 C CA . THR A 1 176 ? 2.261 8.639 2.036 1.00 82.94 176 THR A CA 1
ATOM 1288 C C . THR A 1 176 ? 3.053 7.351 2.248 1.00 82.94 176 THR A C 1
ATOM 1290 O O . THR A 1 176 ? 3.705 6.896 1.315 1.00 82.94 176 THR A O 1
ATOM 1293 N N . ASN A 1 177 ? 3.003 6.749 3.442 1.00 84.75 177 ASN A N 1
ATOM 1294 C CA . ASN A 1 177 ? 3.598 5.445 3.754 1.00 84.75 177 ASN A CA 1
ATOM 1295 C C . ASN A 1 177 ? 3.057 4.899 5.096 1.00 84.75 177 ASN A C 1
ATOM 1297 O O . ASN A 1 177 ? 2.990 5.617 6.095 1.00 84.75 177 ASN A O 1
ATOM 1301 N N . MET A 1 178 ? 2.741 3.600 5.167 1.00 86.31 178 MET A N 1
ATOM 1302 C CA . MET A 1 178 ? 2.214 2.977 6.392 1.00 86.31 178 MET A CA 1
ATOM 1303 C C . MET A 1 178 ? 3.199 3.038 7.572 1.00 86.31 178 MET A C 1
ATOM 1305 O O . MET A 1 178 ? 2.774 3.163 8.720 1.00 86.31 178 MET A O 1
ATOM 1309 N N . LEU A 1 179 ? 4.510 3.013 7.311 1.00 82.44 179 LEU A N 1
ATOM 1310 C CA . LEU A 1 179 ? 5.542 3.164 8.340 1.00 82.44 179 LEU A CA 1
ATOM 1311 C C . LEU A 1 179 ? 5.426 4.508 9.068 1.00 82.44 179 LEU A C 1
ATOM 1313 O O . LEU A 1 179 ? 5.555 4.557 10.292 1.00 82.44 179 LEU A O 1
ATOM 1317 N N . ALA A 1 180 ? 5.127 5.592 8.347 1.00 79.81 180 ALA A N 1
ATOM 1318 C CA . ALA A 1 180 ? 4.894 6.899 8.958 1.00 79.81 180 ALA A CA 1
ATOM 1319 C C . ALA A 1 180 ? 3.614 6.894 9.810 1.00 79.81 180 ALA A C 1
ATOM 1321 O O . ALA A 1 180 ? 3.617 7.393 10.936 1.00 79.81 180 ALA A O 1
ATOM 1322 N N . ALA A 1 181 ? 2.544 6.254 9.326 1.00 84.88 181 ALA A N 1
ATOM 1323 C CA . ALA A 1 181 ? 1.291 6.128 10.070 1.00 84.88 181 ALA A CA 1
ATOM 1324 C C . ALA A 1 181 ? 1.444 5.331 11.377 1.00 84.88 181 ALA A C 1
ATOM 1326 O O . ALA A 1 181 ? 0.872 5.723 12.396 1.00 84.88 181 ALA A O 1
ATOM 1327 N N . PHE A 1 182 ? 2.253 4.263 11.402 1.00 84.62 182 PHE A N 1
ATOM 1328 C CA . PHE A 1 182 ? 2.475 3.458 12.615 1.00 84.62 182 PHE A CA 1
ATOM 1329 C C . PHE A 1 182 ? 3.038 4.261 13.793 1.00 84.62 182 PHE A C 1
ATOM 1331 O O . PHE A 1 182 ? 2.698 3.973 14.942 1.00 84.62 182 PHE A O 1
ATOM 1338 N N . HIS A 1 183 ? 3.818 5.312 13.533 1.00 79.69 183 HIS A N 1
ATOM 1339 C CA . HIS A 1 183 ? 4.326 6.196 14.586 1.00 79.69 183 HIS A CA 1
ATOM 1340 C C . HIS A 1 183 ? 3.223 7.036 15.244 1.00 79.69 183 HIS A C 1
ATOM 1342 O O . HIS A 1 183 ? 3.344 7.387 16.420 1.00 79.69 183 HIS A O 1
ATOM 1348 N N . LEU A 1 184 ? 2.149 7.333 14.507 1.00 79.31 184 LEU A N 1
ATOM 1349 C CA . LEU A 1 184 ? 0.998 8.102 14.981 1.00 79.31 184 LEU A CA 1
ATOM 1350 C C . LEU A 1 184 ? -0.076 7.199 15.605 1.00 79.31 184 LEU A C 1
ATOM 1352 O O . LEU A 1 184 ? -0.735 7.611 16.556 1.00 79.31 184 LEU A O 1
ATOM 1356 N N . ILE A 1 185 ? -0.218 5.956 15.125 1.00 83.81 185 ILE A N 1
ATOM 1357 C CA . ILE A 1 185 ? -1.244 4.990 15.573 1.00 83.81 185 ILE A CA 1
ATOM 1358 C C . ILE A 1 185 ? -1.240 4.788 17.093 1.00 83.81 185 ILE A C 1
ATOM 1360 O O . ILE A 1 185 ? -2.296 4.594 17.693 1.00 83.81 185 ILE A O 1
ATOM 1364 N N . LYS A 1 186 ? -0.078 4.872 17.753 1.00 78.25 186 LYS A N 1
ATOM 1365 C CA . LYS A 1 186 ? 0.022 4.713 19.214 1.00 78.25 186 LYS A CA 1
ATOM 1366 C C . LYS A 1 186 ? -0.747 5.777 20.012 1.00 78.25 186 LYS A C 1
ATOM 1368 O O . LYS A 1 186 ? -1.136 5.496 21.140 1.00 78.25 186 LYS A O 1
ATOM 1373 N N . HIS A 1 187 ? -0.991 6.948 19.425 1.00 77.69 187 HIS A N 1
ATOM 1374 C CA . HIS A 1 187 ? -1.634 8.096 20.074 1.00 77.69 187 HIS A CA 1
ATOM 1375 C C . HIS A 1 187 ? -3.109 8.283 19.699 1.00 77.69 187 HIS A C 1
ATOM 1377 O O . HIS A 1 187 ? -3.750 9.192 20.209 1.00 77.69 187 HIS A O 1
ATOM 1383 N N . MET A 1 188 ? -3.646 7.451 18.807 1.00 85.38 188 MET A N 1
ATOM 1384 C CA . MET A 1 188 ? -5.022 7.577 18.327 1.00 85.38 188 MET A CA 1
ATOM 1385 C C . MET A 1 188 ? -6.025 6.871 19.261 1.00 85.38 188 MET A C 1
ATOM 1387 O O . MET A 1 188 ? -5.645 5.917 19.947 1.00 85.38 188 MET A O 1
ATOM 1391 N N . PRO A 1 189 ? -7.310 7.254 19.242 1.00 86.38 189 PRO A N 1
ATOM 1392 C CA . PRO A 1 189 ? -8.415 6.433 19.746 1.00 86.38 189 PRO A CA 1
ATOM 1393 C C . PRO A 1 189 ? -8.532 5.094 19.000 1.00 86.38 189 PRO A C 1
ATOM 1395 O O . PRO A 1 189 ? -8.123 4.990 17.839 1.00 86.38 189 PRO A O 1
ATOM 1398 N N . ALA A 1 190 ? -9.103 4.055 19.621 1.00 88.31 190 ALA A N 1
ATOM 1399 C CA . ALA A 1 190 ? -9.199 2.726 18.998 1.00 88.31 190 ALA A CA 1
ATOM 1400 C C . ALA A 1 190 ? -9.947 2.720 17.651 1.00 88.31 190 ALA A C 1
ATOM 1402 O O . ALA A 1 190 ? -9.548 2.002 16.733 1.00 88.31 190 ALA A O 1
ATOM 1403 N N . GLU A 1 191 ? -10.996 3.535 17.516 1.00 88.56 191 GLU A N 1
ATOM 1404 C CA . GLU A 1 191 ? -11.741 3.713 16.263 1.00 88.56 191 GLU A CA 1
ATOM 1405 C C . GLU A 1 191 ? -10.837 4.201 15.127 1.00 88.56 191 GLU A C 1
ATOM 1407 O O . GLU A 1 191 ? -10.734 3.546 14.088 1.00 88.56 191 GLU A O 1
ATOM 1412 N N . ASP A 1 192 ? -10.106 5.289 15.355 1.00 90.00 192 ASP A N 1
ATOM 1413 C CA . ASP A 1 192 ? -9.230 5.880 14.347 1.00 90.00 192 ASP A CA 1
ATOM 1414 C C . ASP A 1 192 ? -8.076 4.950 13.975 1.00 90.00 192 ASP A C 1
ATOM 1416 O O . ASP A 1 192 ? -7.723 4.858 12.799 1.00 90.00 192 ASP A O 1
ATOM 1420 N N . LYS A 1 193 ? -7.532 4.180 14.932 1.00 91.56 193 LYS A N 1
ATOM 1421 C CA . LYS A 1 193 ? -6.518 3.150 14.628 1.00 91.56 193 LYS A CA 1
ATOM 1422 C C . LYS A 1 193 ? -7.037 2.158 13.596 1.00 91.56 193 LYS A C 1
ATOM 1424 O O . LYS A 1 193 ? -6.333 1.835 12.641 1.00 91.56 193 LYS A O 1
ATOM 1429 N N . VAL A 1 194 ? -8.262 1.668 13.783 1.00 91.38 194 VAL A N 1
ATOM 1430 C CA . VAL A 1 194 ? -8.875 0.700 12.869 1.00 91.38 194 VAL A CA 1
ATOM 1431 C C . VAL A 1 194 ? -9.102 1.322 11.494 1.00 91.38 194 VAL A C 1
ATOM 1433 O O . VAL A 1 194 ? -8.786 0.686 10.488 1.00 91.38 194 VAL A O 1
ATOM 1436 N N . LEU A 1 195 ? -9.598 2.559 11.439 1.00 91.88 195 LEU A N 1
ATOM 1437 C CA . LEU A 1 195 ? -9.867 3.263 10.183 1.00 91.88 195 LEU A CA 1
ATOM 1438 C C . LEU A 1 195 ? -8.588 3.564 9.401 1.00 91.88 195 LEU A C 1
ATOM 1440 O O . LEU A 1 195 ? -8.520 3.258 8.211 1.00 91.88 195 LEU A O 1
ATOM 1444 N N . VAL A 1 196 ? -7.555 4.083 10.067 1.00 92.06 196 VAL A N 1
ATOM 1445 C CA . VAL A 1 196 ? -6.250 4.383 9.458 1.00 92.06 196 VAL A CA 1
ATOM 1446 C C . VAL A 1 196 ? -5.586 3.113 8.937 1.00 92.06 196 VAL A C 1
ATOM 1448 O O . VAL A 1 196 ? -5.077 3.105 7.818 1.00 92.06 196 VAL A O 1
ATOM 1451 N N . VAL A 1 197 ? -5.625 2.013 9.696 1.00 92.19 197 VAL A N 1
ATOM 1452 C CA . VAL A 1 197 ? -5.056 0.729 9.254 1.00 92.19 197 VAL A CA 1
ATOM 1453 C C . VAL A 1 197 ? -5.852 0.131 8.092 1.00 92.19 197 VAL A C 1
ATOM 1455 O O . VAL A 1 197 ? -5.257 -0.373 7.135 1.00 92.19 197 VAL A O 1
ATOM 1458 N N . ALA A 1 198 ? -7.185 0.202 8.133 1.00 92.81 198 ALA A N 1
ATOM 1459 C CA . ALA A 1 198 ? -8.036 -0.279 7.047 1.00 92.81 198 ALA A CA 1
ATOM 1460 C C . ALA A 1 198 ? -7.789 0.504 5.752 1.00 92.81 198 ALA A C 1
ATOM 1462 O O . ALA A 1 198 ? -7.526 -0.111 4.720 1.00 92.81 198 ALA A O 1
ATOM 1463 N N . PHE A 1 199 ? -7.792 1.838 5.825 1.00 92.75 199 PHE A N 1
ATOM 1464 C CA . PHE A 1 199 ? -7.473 2.719 4.703 1.00 92.75 199 PHE A CA 1
ATOM 1465 C C . PHE A 1 199 ? -6.060 2.464 4.172 1.00 92.75 199 PHE A C 1
ATOM 1467 O O . PHE A 1 199 ? -5.864 2.254 2.974 1.00 92.75 199 PHE A O 1
ATOM 1474 N N . GLY A 1 200 ? -5.077 2.424 5.076 1.00 91.62 200 GLY A N 1
ATOM 1475 C CA . GLY A 1 200 ? -3.670 2.214 4.755 1.00 91.62 200 GLY A CA 1
ATOM 1476 C C . GLY A 1 200 ? -3.401 0.878 4.070 1.00 91.62 200 GLY A C 1
ATOM 1477 O O . GLY A 1 200 ? -2.534 0.809 3.214 1.00 91.62 200 GLY A O 1
ATOM 1478 N N . THR A 1 201 ? -4.180 -0.172 4.333 1.00 90.06 201 THR A N 1
ATOM 1479 C CA . THR A 1 201 ? -3.982 -1.474 3.665 1.00 90.06 201 THR A CA 1
ATOM 1480 C C . THR A 1 201 ? -4.052 -1.371 2.132 1.00 90.06 201 THR A C 1
ATOM 1482 O O . THR A 1 201 ? -3.337 -2.085 1.435 1.00 90.06 201 THR A O 1
ATOM 1485 N N . THR A 1 202 ? -4.876 -0.466 1.598 1.00 89.25 202 THR A N 1
ATOM 1486 C CA . THR A 1 202 ? -5.047 -0.235 0.149 1.00 89.25 202 THR A CA 1
ATOM 1487 C C . THR A 1 202 ? -4.412 1.064 -0.342 1.00 89.25 202 THR A C 1
ATOM 1489 O O . THR A 1 202 ? -3.884 1.109 -1.456 1.00 89.25 202 THR A O 1
ATOM 1492 N N . CYS A 1 203 ? -4.434 2.114 0.481 1.00 90.69 203 CYS A N 1
ATOM 1493 C CA . CYS A 1 203 ? -3.901 3.436 0.150 1.00 90.69 203 CYS A CA 1
ATOM 1494 C C . CYS A 1 203 ? -2.471 3.668 0.639 1.00 90.69 203 CYS A C 1
ATOM 1496 O O . CYS A 1 203 ? -1.971 4.780 0.488 1.00 90.69 203 CYS A O 1
ATOM 1498 N N . SER A 1 204 ? -1.795 2.669 1.216 1.00 88.25 204 SER A N 1
ATOM 1499 C CA . SER A 1 204 ? -0.397 2.865 1.582 1.00 88.25 204 SER A CA 1
ATOM 1500 C C . SER A 1 204 ? 0.465 3.139 0.360 1.00 88.25 204 SER A C 1
ATOM 1502 O O . SER A 1 204 ? 0.258 2.543 -0.704 1.00 88.25 204 SER A O 1
ATOM 1504 N N . ALA A 1 205 ? 1.420 4.053 0.542 1.00 83.00 205 ALA A N 1
ATOM 1505 C CA . ALA A 1 205 ? 2.386 4.438 -0.472 1.00 83.00 205 ALA A CA 1
ATOM 1506 C C . ALA A 1 205 ? 1.734 4.905 -1.777 1.00 83.00 205 ALA A C 1
ATOM 1508 O O . ALA A 1 205 ? 2.243 4.665 -2.872 1.00 83.00 205 ALA A O 1
ATOM 1509 N N . LEU A 1 206 ? 0.580 5.564 -1.652 1.00 87.31 206 LEU A N 1
ATOM 1510 C CA . LEU A 1 206 ? -0.143 6.171 -2.758 1.00 87.31 206 LEU A CA 1
ATOM 1511 C C . LEU A 1 206 ? 0.669 7.333 -3.343 1.00 87.31 206 LEU A C 1
ATOM 1513 O O . LEU A 1 206 ? 0.913 7.355 -4.544 1.00 87.31 206 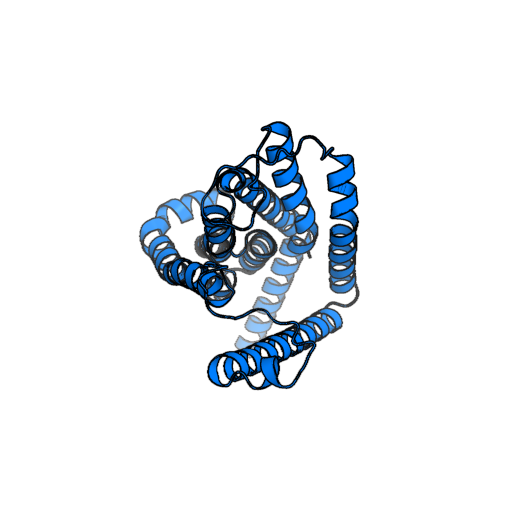LEU A O 1
ATOM 1517 N N . ILE A 1 207 ? 1.126 8.259 -2.491 1.00 79.50 207 ILE A N 1
ATOM 1518 C CA . ILE A 1 207 ? 1.927 9.429 -2.905 1.00 79.50 207 ILE A CA 1
ATOM 1519 C C . ILE A 1 207 ? 3.409 9.077 -3.070 1.00 79.50 207 ILE A C 1
ATOM 1521 O O . ILE A 1 207 ? 4.065 9.626 -3.946 1.00 79.50 207 ILE A O 1
ATOM 1525 N N . GLY A 1 208 ? 3.937 8.189 -2.223 1.00 75.19 208 GLY A N 1
ATOM 1526 C CA . GLY A 1 208 ? 5.329 7.752 -2.297 1.00 75.19 208 GLY A CA 1
ATOM 1527 C C . GLY A 1 208 ? 5.555 6.860 -3.513 1.00 75.19 208 GLY A C 1
ATOM 1528 O O . GLY A 1 208 ? 5.829 7.334 -4.609 1.00 75.19 208 GLY A O 1
ATOM 1529 N N . ASP A 1 209 ? 5.398 5.557 -3.317 1.00 80.75 209 ASP A N 1
ATOM 1530 C CA . ASP A 1 209 ? 5.831 4.556 -4.291 1.00 80.75 209 ASP A CA 1
ATOM 1531 C C . ASP A 1 209 ? 4.998 4.587 -5.576 1.00 80.75 209 ASP A C 1
ATOM 1533 O O . ASP A 1 209 ? 5.541 4.634 -6.677 1.00 80.75 209 ASP A O 1
ATOM 1537 N N . HIS A 1 210 ? 3.668 4.583 -5.458 1.00 87.38 210 HIS A N 1
ATOM 1538 C CA . HIS A 1 210 ? 2.800 4.390 -6.619 1.00 87.38 210 HIS A CA 1
ATOM 1539 C C . HIS A 1 210 ? 2.776 5.616 -7.524 1.00 87.38 210 HIS A C 1
ATOM 1541 O O . HIS A 1 210 ? 2.903 5.466 -8.738 1.00 87.38 210 HIS A O 1
ATOM 1547 N N . LEU A 1 211 ? 2.629 6.819 -6.963 1.00 85.44 211 LEU A N 1
ATOM 1548 C CA . LEU A 1 211 ? 2.682 8.049 -7.745 1.00 85.44 211 LEU A CA 1
ATOM 1549 C C . LEU A 1 211 ? 4.075 8.256 -8.346 1.00 85.44 211 LEU A C 1
ATOM 1551 O O . LEU A 1 211 ? 4.146 8.527 -9.538 1.00 85.44 211 LEU A O 1
ATOM 1555 N N . ALA A 1 212 ? 5.162 8.079 -7.582 1.00 80.81 212 ALA A N 1
ATOM 1556 C CA . ALA A 1 212 ? 6.519 8.224 -8.115 1.00 80.81 212 ALA A CA 1
ATOM 1557 C C . ALA A 1 212 ? 6.782 7.252 -9.263 1.00 80.81 212 ALA A C 1
ATOM 1559 O O . ALA A 1 212 ? 7.221 7.660 -10.337 1.00 80.81 212 ALA A O 1
ATOM 1560 N N . PHE A 1 213 ? 6.476 5.971 -9.065 1.00 83.06 213 PHE A N 1
ATOM 1561 C CA . PHE A 1 213 ? 6.699 4.955 -10.083 1.00 83.06 213 PHE A CA 1
ATOM 1562 C C . PHE A 1 213 ? 5.835 5.217 -11.320 1.00 83.06 213 PHE A C 1
ATOM 1564 O O . PHE A 1 213 ? 6.332 5.258 -12.442 1.00 83.06 213 PHE A O 1
ATOM 1571 N N . THR A 1 214 ? 4.544 5.486 -11.126 1.00 86.81 214 THR A N 1
ATOM 1572 C CA . THR A 1 214 ? 3.620 5.731 -12.240 1.00 86.81 214 THR A CA 1
ATOM 1573 C C . THR A 1 214 ? 3.963 7.027 -12.976 1.00 86.81 214 THR A C 1
ATOM 1575 O O . THR A 1 214 ? 3.879 7.062 -14.196 1.00 86.81 214 THR A O 1
ATOM 1578 N N . ALA A 1 215 ? 4.424 8.072 -12.285 1.00 84.50 215 ALA A N 1
ATOM 1579 C CA . ALA A 1 215 ? 4.849 9.317 -12.922 1.00 84.50 215 ALA A CA 1
ATOM 1580 C C . ALA A 1 215 ? 6.110 9.162 -13.777 1.00 84.50 215 ALA A C 1
ATOM 1582 O O . ALA A 1 215 ? 6.239 9.849 -14.784 1.00 84.50 215 ALA A O 1
ATOM 1583 N N . ASN A 1 216 ? 7.010 8.249 -13.410 1.00 81.75 216 ASN A N 1
ATOM 1584 C CA . ASN A 1 216 ? 8.199 7.968 -14.207 1.00 81.75 216 ASN A CA 1
ATOM 1585 C C . ASN A 1 216 ? 7.878 7.054 -15.397 1.00 81.75 216 ASN A C 1
ATOM 1587 O O . ASN A 1 216 ? 8.263 7.354 -16.525 1.00 81.75 216 ASN A O 1
ATOM 1591 N N . PHE A 1 217 ? 7.138 5.965 -15.172 1.00 83.62 217 PHE A N 1
ATOM 1592 C CA . PHE A 1 217 ? 6.985 4.896 -16.166 1.00 83.62 217 PHE A CA 1
ATOM 1593 C C . PHE A 1 217 ? 5.678 4.941 -16.962 1.00 83.62 217 PHE A C 1
ATOM 1595 O O . PHE A 1 217 ? 5.654 4.497 -18.105 1.00 83.62 217 PHE A O 1
ATOM 1602 N N . GLN A 1 218 ? 4.580 5.444 -16.390 1.00 87.62 218 GLN A N 1
ATOM 1603 C CA . GLN A 1 218 ? 3.248 5.423 -17.013 1.00 87.62 218 GLN A CA 1
ATOM 1604 C C . GLN A 1 218 ? 2.39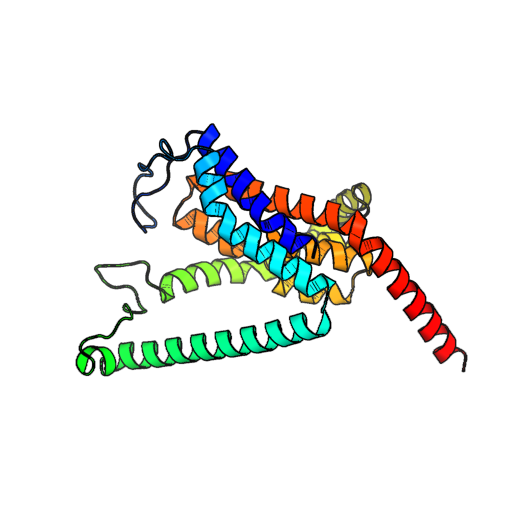0 6.648 -16.616 1.00 87.62 218 GLN A C 1
ATOM 1606 O O . GLN A 1 218 ? 1.365 6.484 -15.945 1.00 87.62 218 GLN A O 1
ATOM 1611 N N . PRO A 1 219 ? 2.744 7.886 -17.025 1.00 86.44 219 PRO A N 1
ATOM 1612 C CA . PRO A 1 219 ? 2.071 9.104 -16.550 1.00 86.44 219 PRO A CA 1
ATOM 1613 C C . PRO A 1 219 ? 0.553 9.130 -16.787 1.00 86.44 219 PRO A C 1
ATOM 1615 O O . PRO A 1 219 ? -0.210 9.624 -15.956 1.00 86.44 219 PRO A O 1
ATOM 1618 N N . ASN A 1 220 ? 0.091 8.528 -17.885 1.00 85.62 220 ASN A N 1
ATOM 1619 C CA . ASN A 1 220 ? -1.333 8.446 -18.229 1.00 85.62 220 ASN A CA 1
ATOM 1620 C C . ASN A 1 220 ? -2.154 7.638 -17.215 1.00 85.62 220 ASN A C 1
ATOM 1622 O O . ASN A 1 220 ? -3.367 7.813 -17.105 1.00 85.62 220 ASN A O 1
ATOM 1626 N N . MET A 1 221 ? -1.502 6.755 -16.457 1.00 88.81 221 MET A N 1
ATOM 1627 C CA . MET A 1 221 ? -2.153 5.902 -15.471 1.00 88.81 221 MET A CA 1
ATOM 1628 C C . MET A 1 221 ? -2.229 6.551 -14.082 1.00 88.81 221 MET A C 1
ATOM 1630 O O . MET A 1 221 ? -2.922 6.015 -13.217 1.00 88.81 221 MET A O 1
ATOM 1634 N N . ILE A 1 222 ? -1.606 7.720 -13.861 1.00 89.81 222 ILE A N 1
ATOM 1635 C CA . ILE A 1 222 ? -1.602 8.395 -12.551 1.00 89.81 222 ILE A CA 1
ATOM 1636 C C . ILE A 1 222 ? -3.033 8.594 -12.043 1.00 89.81 222 ILE A C 1
ATOM 1638 O O . ILE A 1 222 ? -3.396 8.050 -11.004 1.00 89.81 222 ILE A O 1
ATOM 1642 N N . ALA A 1 223 ? -3.873 9.338 -12.768 1.00 91.31 223 ALA A N 1
ATOM 1643 C CA . ALA A 1 223 ? -5.216 9.653 -12.280 1.00 91.31 223 ALA A CA 1
ATOM 1644 C C . ALA A 1 223 ? -6.092 8.394 -12.077 1.00 91.31 223 ALA A C 1
ATOM 1646 O O . ALA A 1 223 ? -6.636 8.237 -10.980 1.00 91.31 223 ALA A O 1
ATOM 1647 N N . PRO A 1 224 ? -6.183 7.449 -13.039 1.00 92.56 224 PRO A N 1
ATOM 1648 C CA . PRO A 1 224 ? -6.931 6.202 -12.850 1.00 92.56 224 PRO A CA 1
ATOM 1649 C C . PRO A 1 224 ? -6.462 5.365 -11.650 1.00 92.56 224 PRO A C 1
ATOM 1651 O O . PRO A 1 224 ? -7.282 4.798 -10.918 1.00 92.56 224 PRO A O 1
ATOM 1654 N N . LEU A 1 225 ? -5.149 5.277 -11.428 1.00 92.69 225 LEU A N 1
ATOM 1655 C CA . LEU A 1 225 ? -4.567 4.500 -10.334 1.00 92.69 225 LEU A CA 1
ATOM 1656 C C . LEU A 1 225 ? -4.850 5.147 -8.978 1.00 92.69 225 LEU A C 1
ATOM 1658 O O . LEU A 1 225 ? -5.292 4.470 -8.047 1.00 92.69 225 LEU A O 1
ATOM 1662 N N . MET A 1 226 ? -4.653 6.462 -8.879 1.00 92.25 226 MET A N 1
ATOM 1663 C CA . MET A 1 226 ? -4.890 7.216 -7.647 1.00 92.25 226 MET A CA 1
ATOM 1664 C C . MET A 1 226 ? -6.364 7.154 -7.243 1.00 92.25 226 MET A C 1
ATOM 1666 O O . MET A 1 226 ? -6.670 6.843 -6.092 1.00 92.25 226 MET A O 1
ATOM 1670 N N . ILE A 1 227 ? -7.281 7.359 -8.196 1.00 93.62 227 ILE A N 1
ATOM 1671 C CA . ILE A 1 227 ? -8.726 7.261 -7.947 1.00 93.62 227 ILE A CA 1
ATOM 1672 C C . ILE A 1 227 ? -9.091 5.847 -7.490 1.00 93.62 227 ILE A C 1
ATOM 1674 O O . ILE A 1 227 ? -9.770 5.693 -6.477 1.00 93.62 227 ILE A O 1
ATOM 1678 N N . GLY A 1 228 ? -8.616 4.808 -8.184 1.00 94.12 228 GLY A N 1
ATOM 1679 C CA . GLY A 1 228 ? -8.940 3.428 -7.822 1.00 94.12 228 GLY A CA 1
ATOM 1680 C C . GLY A 1 228 ? -8.475 3.051 -6.420 1.00 94.12 228 GLY A C 1
ATOM 1681 O O . GLY A 1 228 ? -9.242 2.466 -5.652 1.00 94.12 228 GLY A O 1
ATOM 1682 N N . LYS A 1 229 ? -7.249 3.426 -6.039 1.00 94.38 229 LYS A N 1
ATOM 1683 C CA . LYS A 1 229 ? -6.739 3.184 -4.681 1.00 94.38 229 LYS A CA 1
ATOM 1684 C C . LYS A 1 229 ? -7.536 3.952 -3.629 1.00 94.38 229 LYS A C 1
ATOM 1686 O O . LYS A 1 229 ? -7.954 3.334 -2.654 1.00 94.38 229 LYS A O 1
ATOM 1691 N N . VAL A 1 230 ? -7.816 5.242 -3.840 1.00 93.69 230 VAL A N 1
ATOM 1692 C CA . VAL A 1 230 ? -8.611 6.049 -2.895 1.00 93.69 230 VAL A CA 1
ATOM 1693 C C . VAL A 1 230 ? -10.016 5.475 -2.723 1.00 93.69 230 VAL A C 1
ATOM 1695 O O . VAL A 1 230 ? -10.462 5.312 -1.590 1.00 93.69 230 VAL A O 1
ATOM 1698 N N . VAL A 1 231 ? -10.693 5.088 -3.810 1.00 95.12 231 VAL A N 1
ATOM 1699 C CA . VAL A 1 231 ? -12.021 4.453 -3.745 1.00 95.12 231 VAL A CA 1
ATOM 1700 C C . VAL A 1 231 ? -11.971 3.155 -2.938 1.00 95.12 231 VAL A C 1
ATOM 1702 O O . VAL A 1 231 ? -12.825 2.933 -2.077 1.00 95.12 231 VAL A O 1
ATOM 1705 N N . ALA A 1 232 ? -10.955 2.317 -3.150 1.00 94.56 232 ALA A N 1
ATOM 1706 C CA . ALA A 1 232 ? -10.773 1.102 -2.364 1.00 94.56 232 ALA A CA 1
ATOM 1707 C C . ALA A 1 232 ? -10.489 1.397 -0.884 1.00 94.56 232 ALA A C 1
ATOM 1709 O O . ALA A 1 232 ? -11.110 0.782 -0.024 1.00 94.56 232 ALA A O 1
ATOM 1710 N N . GLY A 1 233 ? -9.634 2.377 -0.575 1.00 93.38 233 GLY A N 1
ATOM 1711 C CA . GLY A 1 233 ? -9.341 2.791 0.800 1.00 93.38 233 GLY A CA 1
ATOM 1712 C C . GLY A 1 233 ? -10.553 3.353 1.535 1.00 93.38 233 GLY A C 1
ATOM 1713 O O . GLY A 1 233 ? -10.796 2.984 2.682 1.00 93.38 233 GLY A O 1
ATOM 1714 N N . VAL A 1 234 ? -11.362 4.185 0.878 1.00 92.56 234 VAL A N 1
ATOM 1715 C CA . VAL A 1 234 ? -12.628 4.672 1.450 1.00 92.56 234 VAL A CA 1
ATOM 1716 C C . VAL A 1 234 ? -13.589 3.503 1.670 1.00 92.56 234 VAL A C 1
ATOM 1718 O O . VAL A 1 234 ? -14.175 3.381 2.743 1.00 92.56 234 VAL A O 1
ATOM 1721 N N . THR A 1 235 ? -13.691 2.579 0.712 1.00 93.81 235 THR A N 1
ATOM 1722 C CA . THR A 1 235 ? -14.501 1.360 0.874 1.00 93.81 235 THR A CA 1
ATOM 1723 C C . THR A 1 235 ? -14.004 0.510 2.050 1.00 93.81 235 THR A C 1
ATOM 1725 O O . THR A 1 235 ? -14.809 -0.015 2.819 1.00 93.81 235 THR A O 1
ATOM 1728 N N . ALA A 1 236 ? -12.687 0.420 2.255 1.00 93.75 236 ALA A N 1
ATOM 1729 C CA . ALA A 1 236 ? -12.085 -0.300 3.373 1.00 93.75 236 ALA A CA 1
ATOM 1730 C C . ALA A 1 236 ? -12.474 0.316 4.716 1.00 93.75 236 ALA A C 1
ATOM 1732 O O . ALA A 1 236 ? -12.790 -0.419 5.654 1.00 93.75 236 ALA A O 1
ATOM 1733 N N . MET A 1 237 ? -12.471 1.650 4.805 1.00 91.81 237 MET A N 1
ATOM 1734 C CA . MET A 1 237 ? -12.931 2.379 5.988 1.00 91.81 237 MET A CA 1
ATOM 1735 C C . MET A 1 237 ? -14.410 2.117 6.258 1.00 91.81 237 MET A C 1
ATOM 1737 O O . MET A 1 237 ? -14.759 1.784 7.386 1.00 91.81 237 MET A O 1
ATOM 1741 N N . LEU A 1 238 ? -15.270 2.183 5.237 1.00 91.56 238 LEU A N 1
ATOM 1742 C CA . LEU A 1 238 ? -16.707 1.918 5.385 1.00 91.56 238 LEU A CA 1
ATOM 1743 C C . LEU A 1 238 ? -16.979 0.493 5.887 1.00 91.56 238 LEU A C 1
ATOM 1745 O O . LEU A 1 238 ? -17.753 0.296 6.823 1.00 91.56 238 LEU A O 1
ATOM 1749 N N . LEU A 1 239 ? -16.289 -0.506 5.333 1.00 91.00 239 LEU A N 1
ATOM 1750 C CA . LEU A 1 239 ? -16.376 -1.884 5.823 1.00 91.00 239 LEU A CA 1
ATOM 1751 C C . LEU A 1 239 ? -15.825 -2.026 7.249 1.00 91.00 239 LEU A C 1
ATOM 1753 O O . LEU A 1 239 ? -16.344 -2.812 8.042 1.00 91.00 239 LEU A O 1
ATOM 1757 N N . ALA A 1 240 ? -14.779 -1.275 7.598 1.00 90.81 240 ALA A N 1
ATOM 1758 C CA . ALA A 1 240 ? -14.204 -1.287 8.938 1.00 90.81 240 ALA A CA 1
ATOM 1759 C C . ALA A 1 240 ? -15.145 -0.667 9.983 1.00 90.81 240 ALA A C 1
ATOM 1761 O O . ALA A 1 240 ? -15.259 -1.226 11.075 1.00 90.81 240 ALA A O 1
ATOM 1762 N N . LEU A 1 241 ? -15.847 0.421 9.640 1.00 88.94 241 LEU A N 1
ATOM 1763 C CA . LEU A 1 241 ? -16.878 1.037 10.485 1.00 88.94 241 LEU A CA 1
ATOM 1764 C C . LEU A 1 241 ? -17.967 0.028 10.856 1.00 88.94 241 LEU A C 1
ATOM 1766 O O . LEU A 1 241 ? -18.418 0.006 11.997 1.00 88.94 241 LEU A O 1
ATOM 1770 N N . TRP A 1 242 ? -18.358 -0.832 9.913 1.00 87.00 242 TRP A N 1
ATOM 1771 C CA . TRP A 1 242 ? -19.416 -1.814 10.141 1.00 87.00 242 TRP A CA 1
ATOM 1772 C C . TRP A 1 242 ? -18.944 -3.047 10.925 1.00 87.00 242 TRP A C 1
ATOM 1774 O O . TRP A 1 242 ? -19.640 -3.511 11.823 1.00 87.00 242 TRP A O 1
ATOM 1784 N N . ILE A 1 243 ? -17.755 -3.574 10.614 1.00 86.38 243 ILE A N 1
ATOM 1785 C CA . ILE A 1 243 ? -17.303 -4.876 11.137 1.00 86.38 243 ILE A CA 1
ATOM 1786 C C . ILE A 1 243 ? -16.383 -4.728 12.354 1.00 86.38 243 ILE A C 1
ATOM 1788 O O . ILE A 1 243 ? -16.507 -5.474 13.320 1.00 86.38 243 ILE A O 1
ATOM 1792 N N . ALA A 1 244 ? -15.417 -3.810 12.302 1.00 85.44 244 ALA A N 1
ATOM 1793 C CA . ALA A 1 244 ? -14.268 -3.806 13.209 1.00 85.44 244 ALA A CA 1
ATOM 1794 C C . ALA A 1 244 ? -14.349 -2.729 14.300 1.00 85.44 244 ALA A C 1
ATOM 1796 O O . ALA A 1 244 ? -13.910 -2.967 15.426 1.00 85.44 244 ALA A O 1
ATOM 1797 N N . VAL A 1 245 ? -14.927 -1.563 14.001 1.00 85.00 245 VAL A N 1
ATOM 1798 C CA . VAL A 1 245 ? -15.051 -0.456 14.965 1.00 85.00 245 VAL A CA 1
ATOM 1799 C C . VAL A 1 245 ? -15.890 -0.816 16.201 1.00 85.00 245 VAL A C 1
ATOM 1801 O O . VAL A 1 245 ? -15.440 -0.500 17.305 1.00 85.00 245 VAL A O 1
ATOM 1804 N N . PRO A 1 246 ? -17.037 -1.524 16.100 1.00 86.25 246 PRO A N 1
ATOM 1805 C CA . PRO A 1 246 ? -17.807 -1.917 17.283 1.00 86.25 246 PRO A CA 1
ATOM 1806 C C . PRO A 1 246 ? -16.999 -2.805 18.236 1.00 86.25 246 PRO A C 1
ATOM 1808 O O . PRO A 1 246 ? -17.017 -2.613 19.452 1.00 86.25 246 PRO A O 1
ATOM 1811 N N . THR A 1 247 ? -16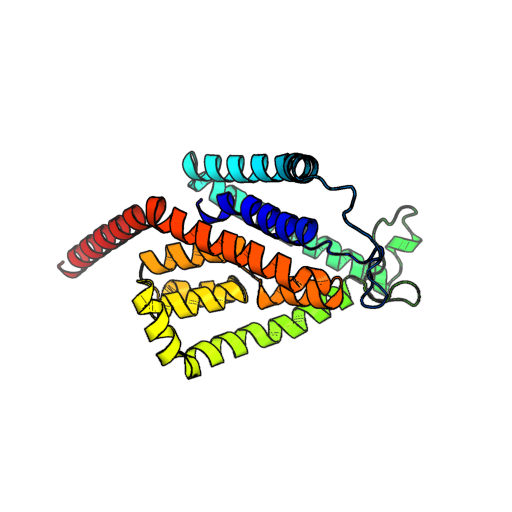.235 -3.750 17.681 1.00 84.69 247 THR A N 1
ATOM 1812 C CA . THR A 1 247 ? -15.355 -4.630 18.456 1.00 84.69 247 THR A CA 1
ATOM 1813 C C . THR A 1 247 ? -14.203 -3.855 19.089 1.00 84.69 247 THR A C 1
ATOM 1815 O O . THR A 1 247 ? -13.897 -4.074 20.257 1.00 84.69 247 THR A O 1
ATOM 1818 N N . ALA A 1 248 ? -13.593 -2.920 18.357 1.00 84.44 248 ALA A N 1
ATOM 1819 C CA . ALA A 1 248 ? -12.494 -2.105 18.867 1.00 84.44 248 ALA A CA 1
ATOM 1820 C C . ALA A 1 248 ? -12.926 -1.203 20.034 1.00 84.44 248 ALA A C 1
ATOM 1822 O O . ALA A 1 248 ? -12.245 -1.171 21.057 1.00 84.44 248 ALA A O 1
ATOM 1823 N N . LYS A 1 249 ? -14.089 -0.546 19.923 1.00 86.19 249 LYS A N 1
ATOM 1824 C CA . LYS A 1 249 ? -14.664 0.269 21.008 1.00 86.19 249 LYS A CA 1
ATOM 1825 C C . LYS A 1 249 ? -14.970 -0.559 22.254 1.00 86.19 249 LYS A C 1
ATOM 1827 O O . LYS A 1 249 ? -14.773 -0.078 23.365 1.00 86.19 249 LYS A O 1
ATOM 1832 N N . ARG A 1 250 ? -15.437 -1.802 22.086 1.00 85.56 250 ARG A N 1
ATOM 1833 C CA . ARG A 1 250 ? -15.678 -2.713 23.214 1.00 85.56 250 ARG A CA 1
ATOM 1834 C C . ARG A 1 250 ? -14.377 -3.051 23.950 1.00 85.56 250 ARG A C 1
ATOM 1836 O O . ARG A 1 250 ? -14.322 -2.888 25.160 1.00 85.56 250 ARG A O 1
ATOM 1843 N N . ILE A 1 251 ? -13.331 -3.433 23.215 1.00 86.25 251 ILE A N 1
ATOM 1844 C CA . ILE A 1 251 ? -12.015 -3.771 23.790 1.00 86.25 251 ILE A CA 1
ATOM 1845 C C . ILE A 1 251 ? -11.396 -2.566 24.515 1.00 86.25 251 ILE A C 1
ATOM 1847 O O . ILE A 1 251 ? -10.794 -2.720 25.573 1.00 86.25 251 ILE A O 1
ATOM 1851 N N . GLU A 1 252 ? -11.536 -1.361 23.959 1.00 85.62 252 GLU A N 1
ATOM 1852 C CA . GLU A 1 252 ? -11.032 -0.135 24.586 1.00 85.62 252 GLU A CA 1
ATOM 1853 C C . GLU A 1 252 ? -11.730 0.158 25.922 1.00 85.62 252 GLU A C 1
ATOM 1855 O O . GLU A 1 252 ? -11.056 0.492 26.895 1.00 85.62 252 GLU A O 1
ATOM 1860 N N . ARG A 1 253 ? -13.054 -0.038 25.996 1.00 86.12 253 ARG A N 1
ATOM 1861 C CA . ARG A 1 253 ? -13.824 0.105 27.243 1.00 86.12 253 ARG A CA 1
ATOM 1862 C C . ARG A 1 253 ? -13.430 -0.932 28.289 1.00 86.12 253 ARG A C 1
ATOM 1864 O O . ARG A 1 253 ? -13.112 -0.551 29.407 1.00 86.12 253 ARG A O 1
ATOM 1871 N N . GLU A 1 254 ? -13.377 -2.209 27.910 1.00 87.06 254 GLU A N 1
ATOM 1872 C CA . GLU A 1 254 ? -12.972 -3.305 28.807 1.00 87.06 254 GLU A CA 1
ATOM 1873 C C . GLU A 1 254 ? -11.571 -3.066 29.393 1.00 87.06 254 GLU A C 1
ATOM 1875 O O . GLU A 1 254 ? -11.322 -3.318 30.571 1.00 87.06 254 GLU A O 1
ATOM 1880 N N . ARG A 1 255 ? -10.647 -2.536 28.582 1.00 85.62 255 ARG A N 1
ATOM 1881 C CA . ARG A 1 255 ? -9.296 -2.198 29.038 1.00 85.62 255 ARG A CA 1
ATOM 1882 C C . ARG A 1 255 ? -9.288 -1.014 30.005 1.00 85.62 255 ARG A C 1
ATOM 1884 O O . ARG A 1 255 ? -8.615 -1.089 31.024 1.00 85.62 255 ARG A O 1
ATOM 1891 N N . ALA A 1 256 ? -10.042 0.043 29.706 1.00 84.62 256 ALA A N 1
ATOM 1892 C CA . ALA A 1 256 ? -10.158 1.201 30.590 1.00 84.62 256 ALA A CA 1
ATOM 1893 C C . ALA A 1 256 ? -10.781 0.830 31.949 1.00 84.62 256 ALA A C 1
ATOM 1895 O O . ALA A 1 256 ? -10.335 1.324 32.982 1.00 84.62 256 ALA A O 1
ATOM 1896 N N . GLU A 1 257 ? -11.771 -0.065 31.957 1.00 85.19 257 GLU A N 1
ATOM 1897 C CA . GLU A 1 257 ? -12.373 -0.606 33.181 1.00 85.19 257 GLU A CA 1
ATOM 1898 C C . GLU A 1 257 ? -11.362 -1.427 33.995 1.00 85.19 257 GLU A C 1
ATOM 1900 O O . GLU A 1 257 ? -11.247 -1.231 35.203 1.00 85.19 257 GLU A O 1
ATOM 1905 N N . HIS A 1 258 ? -10.580 -2.296 33.347 1.00 84.38 258 HIS A N 1
ATOM 1906 C CA . HIS A 1 258 ? -9.527 -3.071 34.012 1.00 84.38 258 HIS A CA 1
ATOM 1907 C C . HIS A 1 258 ? -8.456 -2.158 34.634 1.00 84.38 258 HIS A C 1
ATOM 1909 O O . HIS A 1 258 ? -8.106 -2.321 35.804 1.00 84.38 258 HIS A O 1
ATOM 1915 N N . ASP A 1 259 ? -7.966 -1.171 33.880 1.00 84.00 259 ASP A N 1
ATOM 1916 C CA . ASP A 1 259 ? -6.950 -0.228 34.358 1.00 84.00 259 ASP A CA 1
ATOM 1917 C C . ASP A 1 259 ? -7.482 0.606 35.542 1.00 84.00 259 ASP A C 1
ATOM 1919 O O . ASP A 1 259 ? -6.766 0.828 36.520 1.00 84.00 259 ASP A O 1
ATOM 1923 N N . ALA A 1 260 ? -8.759 1.007 35.516 1.00 80.00 260 ALA A N 1
ATOM 1924 C CA . ALA A 1 260 ? -9.398 1.711 36.629 1.00 80.00 260 ALA A CA 1
ATOM 1925 C C . ALA A 1 260 ? -9.478 0.857 37.907 1.00 80.00 260 ALA A C 1
ATOM 1927 O O . ALA A 1 260 ? -9.255 1.374 39.001 1.00 80.00 260 ALA A O 1
ATOM 1928 N N . VAL A 1 261 ? -9.743 -0.448 37.779 1.00 80.12 261 VAL A N 1
ATOM 1929 C CA . VAL A 1 261 ? -9.751 -1.381 38.918 1.00 80.12 261 VAL A CA 1
ATOM 1930 C C . VAL A 1 261 ? -8.349 -1.531 39.514 1.00 80.12 261 VAL A C 1
ATOM 1932 O O . VAL A 1 261 ? -8.205 -1.450 40.733 1.00 80.12 261 VAL A O 1
ATOM 1935 N N . LEU A 1 262 ? -7.312 -1.673 38.683 1.00 75.75 262 LEU A N 1
ATOM 1936 C CA . LEU A 1 262 ? -5.920 -1.799 39.138 1.00 75.75 262 LEU A CA 1
ATOM 1937 C C . LEU A 1 262 ? -5.399 -0.551 39.860 1.00 75.75 262 LEU A C 1
ATOM 1939 O O . LEU A 1 262 ? -4.609 -0.680 40.786 1.00 75.75 262 LEU A O 1
ATOM 1943 N N . HIS A 1 263 ? -5.834 0.645 39.458 1.00 72.94 263 HIS A N 1
ATOM 1944 C CA . HIS A 1 263 ? -5.437 1.904 40.102 1.00 72.94 263 HIS A CA 1
ATOM 1945 C C . HIS A 1 263 ? -6.269 2.268 41.342 1.00 72.94 263 HIS A C 1
ATOM 1947 O O . HIS A 1 263 ? -5.948 3.238 42.028 1.00 72.94 263 HIS A O 1
ATOM 1953 N N . SER A 1 264 ? -7.336 1.516 41.622 1.00 68.38 264 SER A N 1
ATOM 1954 C CA . SER A 1 264 ? -8.158 1.663 42.831 1.00 68.38 264 SER A CA 1
ATOM 1955 C C . SER A 1 264 ? -7.738 0.741 43.987 1.00 68.38 264 SER A C 1
ATOM 1957 O O . SER A 1 264 ? -8.311 0.845 45.073 1.00 68.38 264 SER A O 1
ATOM 1959 N N . GLN A 1 265 ? -6.756 -0.141 43.755 1.00 50.09 265 GLN A N 1
ATOM 1960 C CA . GLN A 1 265 ? -6.104 -1.003 44.752 1.00 50.09 265 GLN A CA 1
ATOM 1961 C C . GLN A 1 265 ? -4.740 -0.437 45.151 1.00 50.09 265 GLN A C 1
ATOM 1963 O O . GLN A 1 265 ? -4.376 -0.614 46.335 1.00 50.09 265 GLN A O 1
#

Organism: Mycolicibacterium fortuitum (NCBI:txid1766)

InterPro domains:
  IPR007441 Ethanolamine utilisation protein EutH [PF04346] (1-243)
  IPR007441 Ethanolamine utilisation protein EutH [PTHR40089] (1-259)

Radius of gyration: 22.04 Å; chains: 1; bounding box: 54×44×73 Å

Foldseek 3Di:
DLQLQLQLQLQLQLVVVCLVVQFFFCPDQFLDDDRDHTPVPDDSVNSVVVCVVSNVVSVVLVVCCVPPVVVSVVVVVVVVVVVVVVVVVVVVVLVCCLVPVVCVVPPVCPPDDRQADDPVGNDHPVNLVVLLVVQLVVLLVVLVCCLPVVLVVQCVVCVVVVHHSLLSSLQSSLLQANVSSVVSLVVGQLLSNLLSVQLSSQNGNLRRNVQSSCNRRPVSSNVSSSVSSNVSSVSSNVVCVVPPNVVSVVVVVVVVVVVVVVVVD

Secondary structure (DSSP, 8-state):
-HHHHHHHHHHHHHHHHHHHTT-EE-SSS-SSS---EE-TT--HHHHHHHHHHHHHHHHHHHHHHHH-HHHHHHHHHHHHHHHHHHHHHHHHHHHHHHHH-HHHHH-TT--PPPSS--SS-S--HHHHHHHHHHHHHTHHHHHHHHHHHSHHHHHHHHHHHT--HHHHHHHHHHHH-HHHHHHHHTTS-HHHHHHHHHHHHHHTTIIIIIHHHHHHH-GGGHHHHHHHHHHHHHHHHHHHHHHTHHHHHHHHHHHHHHHHHHHT-

pLDDT: mean 84.9, std 7.53, range [50.09, 97.12]